Protein AF-A0A1W1YC83-F1 (afdb_monomer_lite)

Sequence (258 aa):
MNNTIEEIFKIDKIGKGIAVKILFAFLVMLRIAVNVFPIGSTDFDSLYSYANKLLEDPSIAQTMTLADIPISRGNLIYLASILLTEFICICGYYIYVGIMIRAMRAGDDKYKPISLSRLAGRIVILMAVTCVLFFPMSIILLYLFLFFIIIFPWLFMFPACYLSGDSGFFVSFAEVFRKNKGYYFVNVRNLAIIMMLSLFLQMISVIIGKVYEPVFVVLDSFIFVFTMFCIARYSCLIYRRMLLLPVRGKGPVEPLNR

pLDDT: mean 82.03, std 13.07, range [33.94, 97.06]

Structure (mmCIF, N/CA/C/O backbone):
data_AF-A0A1W1YC83-F1
#
_entry.id   AF-A0A1W1YC83-F1
#
loop_
_atom_site.group_PDB
_atom_site.id
_atom_site.type_symbol
_atom_site.label_atom_id
_atom_site.label_alt_id
_atom_site.label_comp_id
_atom_site.label_asym_id
_atom_site.label_entity_id
_atom_site.label_seq_id
_atom_site.pdbx_PDB_ins_code
_atom_site.Cartn_x
_atom_site.Cartn_y
_atom_site.Cartn_z
_atom_site.occupancy
_atom_site.B_iso_or_equiv
_atom_site.auth_seq_id
_atom_site.auth_comp_id
_atom_site.auth_asym_id
_atom_site.auth_atom_id
_atom_site.pdbx_PDB_model_num
ATOM 1 N N . MET A 1 1 ? -15.570 13.705 17.647 1.00 41.47 1 MET A N 1
ATOM 2 C CA . MET A 1 1 ? -14.273 13.486 16.967 1.00 41.47 1 MET A CA 1
ATOM 3 C C . MET A 1 1 ? -14.527 13.455 15.469 1.00 41.47 1 MET A C 1
ATOM 5 O O . MET A 1 1 ? -15.147 12.515 14.981 1.00 41.47 1 MET A O 1
ATOM 9 N N . ASN A 1 2 ? -14.142 14.513 14.762 1.00 39.09 2 ASN A N 1
ATOM 10 C CA . ASN A 1 2 ? -14.283 14.574 13.313 1.00 39.09 2 ASN A CA 1
ATOM 11 C C . ASN A 1 2 ? -13.153 13.737 12.707 1.00 39.09 2 ASN A C 1
ATOM 13 O O . ASN A 1 2 ? -11.989 14.058 12.916 1.00 39.09 2 ASN A O 1
ATOM 17 N N . ASN A 1 3 ? -13.477 12.670 11.972 1.00 55.38 3 ASN A N 1
ATOM 18 C CA . ASN A 1 3 ? -12.537 12.072 11.020 1.00 55.38 3 ASN A CA 1
ATOM 19 C C . ASN A 1 3 ? -12.346 13.092 9.886 1.00 55.38 3 ASN A C 1
ATOM 21 O O . ASN A 1 3 ? -12.943 12.954 8.816 1.00 55.38 3 ASN A O 1
ATOM 25 N N . THR A 1 4 ? -11.627 14.180 10.166 1.00 68.00 4 THR A N 1
ATOM 26 C CA . THR A 1 4 ? -11.280 15.178 9.162 1.00 68.00 4 THR A CA 1
ATOM 27 C C . THR A 1 4 ? -10.290 14.556 8.198 1.00 68.00 4 THR A C 1
ATOM 29 O O . THR A 1 4 ? -9.500 13.681 8.553 1.00 68.00 4 THR A O 1
ATOM 32 N N . ILE A 1 5 ? -10.352 14.995 6.949 1.00 78.31 5 ILE A N 1
ATOM 33 C CA . ILE A 1 5 ? -9.462 14.495 5.908 1.00 78.31 5 ILE A CA 1
ATOM 34 C C . ILE A 1 5 ? -7.985 14.743 6.250 1.00 78.31 5 ILE A C 1
ATOM 36 O O . ILE A 1 5 ? -7.131 13.918 5.960 1.00 78.31 5 ILE A O 1
ATOM 40 N N . GLU A 1 6 ? -7.703 15.817 6.986 1.00 85.50 6 GLU A N 1
ATOM 41 C CA . GLU A 1 6 ? -6.382 16.135 7.529 1.00 85.50 6 GLU A CA 1
ATOM 42 C C . GLU A 1 6 ? -5.822 15.041 8.436 1.00 85.50 6 GLU A C 1
ATOM 44 O O . GLU A 1 6 ? -4.619 14.783 8.427 1.00 85.50 6 GLU A O 1
ATOM 49 N N . GLU A 1 7 ? -6.676 14.382 9.227 1.00 87.31 7 GLU A N 1
ATOM 50 C CA . GLU A 1 7 ? -6.225 13.294 10.088 1.00 87.31 7 GLU A CA 1
ATOM 51 C C . GLU A 1 7 ? -5.716 12.111 9.281 1.00 87.31 7 GLU A C 1
ATOM 53 O O . GLU A 1 7 ? -4.898 11.371 9.802 1.00 87.31 7 GLU A O 1
ATOM 58 N N . ILE A 1 8 ? -6.124 11.940 8.023 1.00 88.94 8 ILE A N 1
ATOM 59 C CA . ILE A 1 8 ? -5.648 10.849 7.166 1.00 88.94 8 ILE A CA 1
ATOM 60 C C . ILE A 1 8 ? -4.183 11.059 6.761 1.00 88.94 8 ILE A C 1
ATOM 62 O O . ILE A 1 8 ? -3.417 10.100 6.733 1.00 88.94 8 ILE A O 1
ATOM 66 N N . PHE A 1 9 ? -3.775 12.305 6.511 1.00 89.31 9 PHE A N 1
ATOM 67 C CA . PHE A 1 9 ? -2.439 12.635 5.998 1.00 89.31 9 PHE A CA 1
ATOM 68 C C . PHE A 1 9 ? -1.356 12.724 7.080 1.00 89.31 9 PHE A C 1
ATOM 70 O O . PHE A 1 9 ? -0.167 12.766 6.773 1.00 89.31 9 PHE A O 1
ATOM 77 N N . LYS A 1 10 ? -1.739 12.714 8.361 1.00 89.25 10 LYS A N 1
ATOM 78 C CA . LYS A 1 10 ? -0.815 12.748 9.507 1.00 89.25 10 LYS A CA 1
ATOM 79 C C . LYS A 1 10 ? -0.181 11.373 9.757 1.00 89.25 10 LYS A C 1
ATOM 81 O O . LYS A 1 10 ? -0.335 10.801 10.838 1.00 89.25 10 LYS A O 1
ATOM 86 N N . ILE A 1 11 ? 0.500 10.817 8.752 1.00 88.50 11 ILE A N 1
ATOM 87 C CA . ILE A 1 11 ? 1.006 9.436 8.770 1.00 88.50 11 ILE A CA 1
ATOM 88 C C . ILE A 1 11 ? 1.996 9.164 9.911 1.00 88.50 11 ILE A C 1
ATOM 90 O O . ILE A 1 11 ? 2.071 8.032 10.382 1.00 88.50 11 ILE A O 1
ATOM 94 N N . ASP A 1 12 ? 2.699 10.186 10.397 1.00 83.56 12 ASP A N 1
ATOM 95 C CA . ASP A 1 12 ? 3.718 10.116 11.445 1.00 83.56 12 ASP A CA 1
ATOM 96 C C . ASP A 1 12 ? 3.168 10.361 12.864 1.00 83.56 12 ASP A C 1
ATOM 98 O O . ASP A 1 12 ? 3.802 9.974 13.851 1.00 83.56 12 ASP A O 1
ATOM 102 N N . LYS A 1 13 ? 1.968 10.946 12.991 1.00 81.50 13 LYS A N 1
ATOM 103 C CA . LYS A 1 13 ? 1.302 11.190 14.282 1.00 81.50 13 LYS A CA 1
ATOM 104 C C . LYS A 1 13 ? 0.592 9.935 14.782 1.00 81.50 13 LYS A C 1
ATOM 106 O O . LYS A 1 13 ? -0.640 9.852 14.819 1.00 81.50 13 LYS A O 1
ATOM 111 N N . ILE A 1 14 ? 1.386 8.937 15.149 1.00 77.75 14 ILE A N 1
ATOM 112 C CA . ILE A 1 14 ? 0.966 7.733 15.874 1.00 77.75 14 ILE A CA 1
ATOM 113 C C . ILE A 1 14 ? 1.773 7.685 17.175 1.00 77.75 14 ILE A C 1
ATOM 115 O O . ILE A 1 14 ? 2.918 8.127 17.196 1.00 77.75 14 ILE A O 1
ATOM 119 N N . GLY A 1 15 ? 1.224 7.116 18.256 1.00 66.56 15 GLY A N 1
ATOM 120 C CA . GLY A 1 15 ? 1.906 7.010 19.560 1.00 66.56 15 GLY A CA 1
ATOM 121 C C . GLY A 1 15 ? 3.308 6.366 19.534 1.00 66.56 15 GLY A C 1
ATOM 122 O O . GLY A 1 15 ? 4.040 6.468 20.509 1.00 66.56 15 GLY A O 1
ATOM 123 N N . LYS A 1 16 ? 3.714 5.742 18.415 1.00 71.81 16 LYS A N 1
ATOM 124 C CA . LYS A 1 16 ? 5.088 5.294 18.122 1.00 71.81 16 LYS A CA 1
ATOM 125 C C . LYS A 1 16 ? 5.656 5.953 16.856 1.00 71.81 16 LYS A C 1
ATOM 127 O O . LYS A 1 16 ? 6.051 5.260 15.918 1.00 71.81 16 LYS A O 1
ATOM 132 N N . GLY A 1 17 ? 5.697 7.284 16.823 1.00 77.19 17 GLY A N 1
ATOM 133 C CA . GLY A 1 17 ? 6.080 8.056 15.634 1.00 77.19 17 GLY A CA 1
ATOM 134 C C . GLY A 1 17 ? 7.454 7.698 15.051 1.00 77.19 17 GLY A C 1
ATOM 135 O O . GLY A 1 17 ? 7.601 7.653 13.836 1.00 77.19 17 GLY A O 1
ATOM 136 N N . ILE A 1 18 ? 8.447 7.359 15.883 1.00 86.25 18 ILE A N 1
ATOM 137 C CA . ILE A 1 18 ? 9.797 6.993 15.408 1.00 86.25 18 ILE A CA 1
ATOM 138 C C . ILE A 1 18 ? 9.782 5.679 14.615 1.00 86.25 18 ILE A C 1
ATOM 140 O O . ILE A 1 18 ? 10.334 5.624 13.523 1.00 86.25 18 ILE A O 1
ATOM 144 N N . ALA A 1 19 ? 9.113 4.637 15.120 1.00 87.19 19 ALA A N 1
ATOM 145 C CA . ALA A 1 19 ? 9.043 3.345 14.431 1.00 87.19 19 ALA A CA 1
ATOM 146 C C . ALA A 1 19 ? 8.376 3.474 13.053 1.00 87.19 19 ALA A C 1
ATOM 148 O O . ALA A 1 19 ? 8.815 2.863 12.084 1.00 87.19 19 ALA A O 1
ATOM 149 N N . VAL A 1 20 ? 7.345 4.317 12.961 1.00 90.50 20 VAL A N 1
ATOM 150 C CA . VAL A 1 20 ? 6.654 4.618 11.704 1.00 90.50 20 VAL A CA 1
ATOM 151 C C . VAL A 1 20 ? 7.554 5.385 10.734 1.00 90.50 20 VAL A C 1
ATOM 153 O O . VAL A 1 20 ? 7.561 5.067 9.549 1.00 90.50 20 VAL A O 1
ATOM 156 N N . LYS A 1 21 ? 8.342 6.351 11.221 1.00 91.81 21 LYS A N 1
ATOM 157 C CA . LYS A 1 21 ? 9.312 7.097 10.401 1.00 91.81 21 LYS A CA 1
ATOM 158 C C . LYS A 1 21 ? 10.416 6.193 9.853 1.00 91.81 21 LYS A C 1
ATOM 160 O O . LYS A 1 21 ? 10.733 6.289 8.674 1.00 91.81 21 LYS A O 1
ATOM 165 N N . ILE A 1 22 ? 10.953 5.292 10.681 1.00 94.25 22 ILE A N 1
ATOM 166 C CA . ILE A 1 22 ? 11.955 4.301 10.256 1.00 94.25 22 ILE A CA 1
ATOM 167 C C . ILE A 1 22 ? 11.364 3.385 9.183 1.00 94.25 22 ILE A C 1
ATOM 169 O O . ILE A 1 22 ? 11.982 3.191 8.142 1.00 94.25 22 ILE A O 1
ATOM 173 N N . LEU A 1 23 ? 10.151 2.867 9.407 1.00 95.19 23 LEU A N 1
ATOM 174 C CA . LEU A 1 23 ? 9.469 2.019 8.433 1.00 95.19 23 LEU A CA 1
ATOM 175 C C . LEU A 1 23 ? 9.222 2.764 7.114 1.00 95.19 23 LEU A C 1
ATOM 177 O O . LEU A 1 23 ? 9.488 2.218 6.051 1.00 95.19 23 LEU A O 1
ATOM 181 N N . PHE A 1 24 ? 8.756 4.012 7.177 1.00 95.31 24 PHE A N 1
ATOM 182 C CA . PHE A 1 24 ? 8.540 4.847 5.997 1.00 95.31 24 PHE A CA 1
ATOM 183 C C . PHE A 1 24 ? 9.834 5.041 5.198 1.00 95.31 24 PHE A C 1
ATOM 185 O O . PHE A 1 24 ? 9.869 4.746 4.007 1.00 95.31 24 PHE A O 1
ATOM 192 N N . ALA A 1 25 ? 10.908 5.478 5.864 1.00 96.25 25 ALA A N 1
ATOM 193 C CA . ALA A 1 25 ? 12.202 5.702 5.227 1.00 96.25 25 ALA A CA 1
ATOM 194 C C . ALA A 1 25 ? 12.766 4.414 4.614 1.00 96.25 25 ALA A C 1
ATOM 196 O O . ALA A 1 25 ? 13.227 4.432 3.477 1.00 96.25 25 ALA A O 1
ATOM 197 N N . PHE A 1 26 ? 12.668 3.288 5.328 1.00 97.06 26 PHE A N 1
ATOM 198 C CA . PHE A 1 26 ? 13.092 1.983 4.826 1.00 97.06 26 PHE A CA 1
ATOM 199 C C . PHE A 1 26 ? 12.369 1.603 3.528 1.00 97.06 26 PHE A C 1
ATOM 201 O O . PHE A 1 26 ? 13.021 1.231 2.557 1.00 97.06 26 PHE A O 1
ATOM 208 N N . LEU A 1 27 ? 11.040 1.737 3.480 1.00 97.00 27 LEU A N 1
ATOM 209 C CA . LEU A 1 27 ? 10.256 1.383 2.292 1.00 97.00 27 LEU A CA 1
ATOM 210 C C . LEU A 1 27 ? 10.540 2.312 1.107 1.00 97.00 27 LEU A C 1
ATOM 212 O O . LEU A 1 27 ? 10.623 1.840 -0.024 1.00 97.00 27 LEU A O 1
ATOM 216 N N . VAL A 1 28 ? 10.721 3.613 1.357 1.00 96.62 28 VAL A N 1
ATOM 217 C CA . VAL A 1 28 ? 11.110 4.569 0.309 1.00 96.62 28 VAL A CA 1
ATOM 218 C C . VAL A 1 28 ? 12.483 4.206 -0.253 1.00 96.62 28 VAL A C 1
ATOM 220 O O . VAL A 1 28 ? 12.629 4.081 -1.466 1.00 96.62 28 VAL A O 1
ATOM 223 N N . MET A 1 29 ? 13.470 3.965 0.613 1.00 96.44 29 MET A N 1
ATOM 224 C CA . MET A 1 29 ? 14.820 3.583 0.191 1.00 96.44 29 MET A CA 1
ATOM 225 C C . MET A 1 29 ? 14.842 2.249 -0.553 1.00 96.44 29 MET A C 1
ATOM 227 O O . MET A 1 29 ? 15.585 2.116 -1.519 1.00 96.44 29 MET A O 1
ATOM 231 N N . LEU A 1 30 ? 14.011 1.285 -0.152 1.00 95.25 30 LEU A N 1
ATOM 232 C CA . LEU A 1 30 ? 13.883 0.005 -0.844 1.00 95.25 30 LEU A CA 1
ATOM 233 C C . LEU A 1 30 ? 13.372 0.185 -2.283 1.00 95.25 30 LEU A C 1
ATOM 235 O O . LEU A 1 30 ? 13.959 -0.377 -3.206 1.00 95.25 30 LEU A O 1
ATOM 239 N N . ARG A 1 31 ? 12.327 1.004 -2.490 1.00 94.56 31 ARG A N 1
ATOM 240 C CA . ARG A 1 31 ? 11.812 1.312 -3.839 1.00 94.56 31 ARG A CA 1
ATOM 241 C C . ARG A 1 31 ? 12.840 2.061 -4.682 1.00 94.56 31 ARG A C 1
ATOM 243 O O . ARG A 1 31 ? 13.027 1.723 -5.848 1.00 94.56 31 ARG A O 1
ATOM 250 N N . ILE A 1 32 ? 13.546 3.026 -4.093 1.00 94.25 32 ILE A N 1
ATOM 251 C CA . ILE A 1 32 ? 14.626 3.740 -4.786 1.00 94.25 32 ILE A CA 1
ATOM 252 C C . ILE A 1 32 ? 15.725 2.756 -5.200 1.00 94.25 32 ILE A C 1
ATOM 254 O O . ILE A 1 32 ? 16.163 2.784 -6.345 1.00 94.25 32 ILE A O 1
ATOM 258 N N . ALA A 1 33 ? 16.141 1.860 -4.302 1.00 92.56 33 ALA A N 1
ATOM 259 C CA . ALA A 1 33 ? 17.242 0.935 -4.549 1.00 92.56 33 ALA A CA 1
ATOM 260 C C . ALA A 1 33 ? 16.995 0.034 -5.765 1.00 92.56 33 ALA A C 1
ATOM 262 O O . ALA A 1 33 ? 17.901 -0.124 -6.573 1.00 92.56 33 ALA A O 1
ATOM 263 N N . VAL A 1 34 ? 15.783 -0.501 -5.942 1.00 90.25 34 VAL A N 1
ATOM 264 C CA . VAL A 1 34 ? 15.468 -1.368 -7.095 1.00 90.25 34 VAL A CA 1
ATOM 265 C C . VAL A 1 34 ? 15.439 -0.611 -8.424 1.00 90.25 34 VAL A C 1
ATOM 267 O O . VAL A 1 34 ? 15.747 -1.192 -9.460 1.00 90.25 34 VAL A O 1
ATOM 270 N N . ASN A 1 35 ? 15.114 0.681 -8.406 1.00 86.06 35 ASN A N 1
ATOM 271 C CA . ASN A 1 35 ? 15.106 1.502 -9.616 1.00 86.06 35 ASN A CA 1
ATOM 272 C C . ASN A 1 35 ? 16.498 2.047 -9.969 1.00 86.06 35 ASN A C 1
ATOM 274 O O . ASN A 1 35 ? 16.844 2.116 -11.142 1.00 86.06 35 ASN A O 1
ATOM 278 N N . VAL A 1 36 ? 17.304 2.417 -8.969 1.00 87.88 36 VAL A N 1
ATOM 279 C CA . VAL A 1 36 ? 18.653 2.979 -9.180 1.00 87.88 36 VAL A CA 1
ATOM 280 C C . VAL A 1 36 ? 19.703 1.882 -9.373 1.00 87.88 36 VAL A C 1
ATOM 282 O O . VAL A 1 36 ? 20.650 2.057 -10.134 1.00 87.88 36 VAL A O 1
ATOM 285 N N . PHE A 1 37 ? 19.536 0.743 -8.701 1.00 89.38 37 PHE A N 1
ATOM 286 C CA . PHE A 1 37 ? 20.443 -0.403 -8.755 1.00 89.38 37 PHE A CA 1
ATOM 287 C C . PHE A 1 37 ? 19.662 -1.670 -9.138 1.00 89.38 37 PHE A C 1
ATOM 289 O O . PHE A 1 37 ? 19.497 -2.573 -8.310 1.00 89.38 37 PHE A O 1
ATOM 296 N N . PRO A 1 38 ? 19.133 -1.739 -10.374 1.00 87.25 38 PRO A N 1
ATOM 297 C CA . PRO A 1 38 ? 18.306 -2.856 -10.800 1.00 87.25 38 PRO A CA 1
ATOM 298 C C . PRO A 1 38 ? 19.098 -4.164 -10.783 1.00 87.25 38 PRO A C 1
ATOM 300 O O . PRO A 1 38 ? 20.234 -4.246 -11.253 1.00 87.25 38 PRO A O 1
ATOM 303 N N . ILE A 1 39 ? 18.471 -5.214 -10.257 1.00 87.38 39 ILE A N 1
ATOM 304 C CA . ILE A 1 39 ? 18.998 -6.576 -10.334 1.00 87.38 39 ILE A CA 1
ATOM 305 C C . ILE A 1 39 ? 18.373 -7.228 -11.567 1.00 87.38 39 ILE A C 1
ATOM 307 O O . ILE A 1 39 ? 17.166 -7.451 -11.597 1.00 87.38 39 ILE A O 1
ATOM 311 N N . GLY A 1 40 ? 19.183 -7.548 -12.576 1.00 88.44 40 GLY A N 1
ATOM 312 C CA . GLY A 1 40 ? 18.715 -8.115 -13.845 1.00 88.44 40 GLY A CA 1
ATOM 313 C C . GLY A 1 40 ? 18.764 -7.113 -15.001 1.00 88.44 40 GLY A C 1
ATOM 314 O O . GLY A 1 40 ? 19.451 -6.101 -14.921 1.00 88.44 40 GLY A O 1
ATOM 315 N N . SER A 1 41 ? 18.067 -7.427 -16.095 1.00 87.25 41 SER A N 1
ATOM 316 C CA . SER A 1 41 ? 18.006 -6.572 -17.288 1.00 87.25 41 SER A CA 1
ATOM 317 C C . SER A 1 41 ? 16.736 -5.728 -17.269 1.00 87.25 41 SER A C 1
ATOM 319 O O . SER A 1 41 ? 15.633 -6.271 -17.160 1.00 87.25 41 SER A O 1
ATOM 321 N N . THR A 1 42 ? 16.893 -4.415 -17.411 1.00 87.31 42 THR A N 1
ATOM 322 C CA . THR A 1 42 ? 15.792 -3.451 -17.553 1.00 87.31 42 THR A CA 1
ATOM 323 C C . THR A 1 42 ? 15.416 -3.190 -19.011 1.00 87.31 42 THR A C 1
ATOM 325 O O . THR A 1 42 ? 14.462 -2.463 -19.261 1.00 87.31 42 THR A O 1
ATOM 328 N N . ASP A 1 43 ? 16.142 -3.772 -19.968 1.00 88.94 43 ASP A N 1
ATOM 329 C CA . ASP A 1 43 ? 15.873 -3.625 -21.398 1.00 88.94 43 ASP A CA 1
ATOM 330 C C . ASP A 1 43 ? 14.737 -4.564 -21.832 1.00 88.94 43 ASP A C 1
ATOM 332 O O . ASP A 1 43 ? 14.894 -5.789 -21.826 1.00 88.94 43 ASP A O 1
ATOM 336 N N . PHE A 1 44 ? 13.593 -3.984 -22.197 1.00 89.94 44 PHE A N 1
ATOM 337 C CA . PHE A 1 44 ? 12.412 -4.689 -22.700 1.00 89.94 44 PHE A CA 1
ATOM 338 C C . PHE A 1 44 ? 12.129 -4.389 -24.183 1.00 89.94 44 PHE A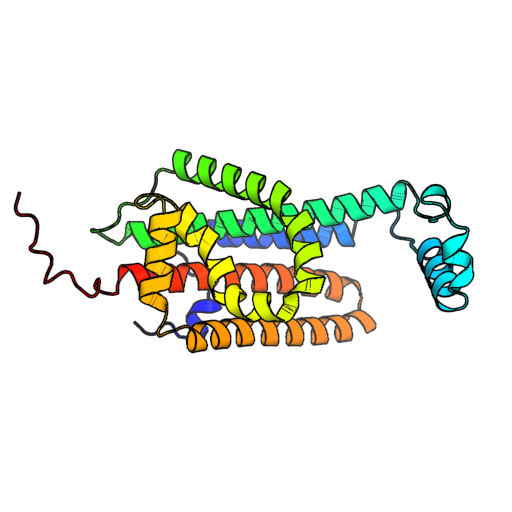 C 1
ATOM 340 O O . PHE A 1 44 ? 11.040 -4.713 -24.662 1.00 89.94 44 PHE A O 1
ATOM 347 N N . ASP A 1 45 ? 13.075 -3.823 -24.939 1.00 90.00 45 ASP A N 1
ATOM 348 C CA . ASP A 1 45 ? 12.843 -3.370 -26.322 1.00 90.00 45 ASP A CA 1
ATOM 349 C C . ASP A 1 45 ? 12.438 -4.514 -27.258 1.00 90.00 45 ASP A C 1
ATOM 351 O O . ASP A 1 45 ? 11.574 -4.362 -28.130 1.00 90.00 45 ASP A O 1
ATOM 355 N N . SER A 1 46 ? 13.013 -5.699 -27.038 1.00 86.81 46 SER A N 1
ATOM 356 C CA . SER A 1 46 ? 12.653 -6.912 -27.779 1.00 86.81 46 SER A CA 1
ATOM 357 C C . SER A 1 46 ? 11.207 -7.338 -27.508 1.00 86.81 46 SER A C 1
ATOM 359 O O . SER A 1 46 ? 10.485 -7.702 -28.438 1.00 86.81 46 SER A O 1
ATOM 361 N N . LEU A 1 47 ? 10.756 -7.240 -26.252 1.00 87.88 47 LEU A N 1
ATOM 362 C CA . LEU A 1 47 ? 9.378 -7.539 -25.857 1.00 87.88 47 LEU A CA 1
ATOM 363 C C . LEU A 1 47 ? 8.401 -6.491 -26.400 1.00 87.88 47 LEU A C 1
ATOM 365 O O . LEU A 1 47 ? 7.334 -6.854 -26.891 1.00 87.88 47 LEU A O 1
ATOM 369 N N . TYR A 1 48 ? 8.775 -5.211 -26.366 1.00 86.75 48 TYR A N 1
ATOM 370 C CA . TYR A 1 48 ? 7.980 -4.119 -26.927 1.00 86.75 48 TYR A CA 1
ATOM 371 C C . TYR A 1 48 ? 7.801 -4.267 -28.444 1.00 86.75 48 TYR A C 1
ATOM 373 O O . TYR A 1 48 ? 6.684 -4.208 -28.956 1.00 86.75 48 TYR A O 1
ATOM 381 N N . SER A 1 49 ? 8.888 -4.549 -29.164 1.00 87.38 49 SER A N 1
ATOM 382 C CA . SER A 1 49 ? 8.859 -4.777 -30.613 1.00 87.38 49 SER A CA 1
ATOM 383 C C . SER A 1 49 ? 8.018 -6.000 -30.985 1.00 87.38 49 SER A C 1
ATOM 385 O O . SER A 1 49 ? 7.280 -5.975 -31.968 1.00 87.38 49 SER A O 1
ATOM 387 N N . TYR A 1 50 ? 8.102 -7.067 -30.191 1.00 86.12 50 TYR A N 1
ATOM 388 C CA . TYR A 1 50 ? 7.258 -8.251 -30.336 1.00 86.12 50 TYR A CA 1
ATOM 389 C C . TYR A 1 50 ? 5.772 -7.941 -30.101 1.00 86.12 50 TYR A C 1
ATOM 391 O O . TYR A 1 50 ? 4.932 -8.346 -30.903 1.00 86.12 50 TYR A O 1
ATOM 399 N N . ALA A 1 51 ? 5.446 -7.171 -29.059 1.00 86.00 51 ALA A N 1
ATOM 400 C CA . ALA A 1 51 ? 4.074 -6.761 -28.769 1.00 86.00 51 ALA A CA 1
ATOM 401 C C . ALA A 1 51 ? 3.478 -5.885 -29.885 1.00 86.00 51 ALA A C 1
ATOM 403 O O . ALA A 1 51 ? 2.331 -6.095 -30.272 1.00 86.00 51 ALA A O 1
ATOM 404 N N . ASN A 1 52 ? 4.252 -4.956 -30.455 1.00 87.38 52 ASN A N 1
ATOM 405 C CA . ASN A 1 52 ? 3.785 -4.130 -31.573 1.00 87.38 52 ASN A CA 1
ATOM 406 C C . ASN A 1 52 ? 3.491 -4.965 -32.823 1.00 87.38 52 ASN A C 1
ATOM 408 O O . ASN A 1 52 ? 2.446 -4.783 -33.437 1.00 87.38 52 ASN A O 1
ATOM 412 N N . LYS A 1 53 ? 4.345 -5.944 -33.146 1.00 84.38 53 LYS A N 1
ATOM 413 C CA . LYS A 1 53 ? 4.096 -6.869 -34.265 1.00 84.38 53 LYS A CA 1
ATOM 414 C C . LYS A 1 53 ? 2.799 -7.663 -34.091 1.00 84.38 53 LYS A C 1
ATOM 416 O O . LYS A 1 53 ? 2.075 -7.857 -35.059 1.00 84.38 53 LYS A O 1
ATOM 421 N N . LEU A 1 54 ? 2.489 -8.091 -32.865 1.00 84.50 54 LEU A N 1
ATOM 422 C CA . LEU A 1 54 ? 1.227 -8.771 -32.547 1.00 84.50 54 LEU A CA 1
ATOM 423 C C . LEU A 1 54 ? -0.001 -7.865 -32.698 1.00 84.50 54 LEU A C 1
ATOM 425 O O . LEU A 1 54 ? -1.073 -8.344 -33.061 1.00 84.50 54 LEU A O 1
ATOM 429 N N . LEU A 1 55 ? 0.136 -6.576 -32.383 1.00 85.31 55 LEU A N 1
ATOM 430 C CA . LEU A 1 55 ? -0.944 -5.602 -32.544 1.00 85.31 55 LEU A CA 1
ATOM 431 C C . LEU A 1 55 ? -1.181 -5.248 -34.017 1.00 85.31 55 LEU A C 1
ATOM 433 O O . LEU A 1 55 ? -2.326 -5.033 -34.409 1.00 85.31 55 LEU A O 1
ATOM 437 N N . GLU A 1 56 ? -0.115 -5.190 -34.814 1.00 86.69 56 GLU A N 1
ATOM 438 C CA . GLU A 1 56 ? -0.171 -4.900 -36.250 1.00 86.69 56 GLU A CA 1
ATOM 439 C C . GLU A 1 56 ? -0.726 -6.074 -37.065 1.00 86.69 56 GLU A C 1
ATOM 441 O O . GLU A 1 56 ? -1.530 -5.859 -37.972 1.00 86.69 56 GLU A O 1
ATOM 446 N N . ASP A 1 57 ? -0.350 -7.308 -36.722 1.00 86.38 57 ASP A N 1
ATOM 447 C CA . ASP A 1 57 ? -0.887 -8.519 -37.343 1.00 86.38 57 ASP A CA 1
ATOM 448 C C . ASP A 1 57 ? -1.294 -9.559 -36.281 1.00 86.38 57 ASP A C 1
ATOM 450 O O . ASP A 1 57 ? -0.493 -10.403 -35.858 1.00 86.38 57 ASP A O 1
ATOM 454 N N . PRO A 1 58 ? -2.576 -9.554 -35.870 1.00 80.94 58 PRO A N 1
ATOM 455 C CA . PRO A 1 58 ? -3.096 -10.490 -34.879 1.00 80.94 58 PRO A CA 1
ATOM 456 C C . PRO A 1 58 ? -3.057 -11.958 -35.323 1.00 80.94 58 PRO A C 1
ATOM 458 O O . PRO A 1 58 ? -3.183 -12.848 -34.479 1.00 80.94 58 PRO A O 1
ATOM 461 N N . SER A 1 59 ? -2.904 -12.245 -36.623 1.00 83.25 59 SER A N 1
ATOM 462 C CA . SER A 1 59 ? -2.842 -13.626 -37.123 1.00 83.25 59 SER A CA 1
ATOM 463 C C . SER A 1 59 ? -1.559 -14.336 -36.683 1.00 83.25 59 SER A C 1
ATOM 465 O O . SER A 1 59 ? -1.569 -15.543 -36.429 1.00 83.25 59 SER A O 1
ATOM 467 N N . ILE A 1 60 ? -0.489 -13.567 -36.454 1.00 78.12 60 ILE A N 1
ATOM 468 C CA . ILE A 1 60 ? 0.783 -14.050 -35.917 1.00 78.12 60 ILE A CA 1
ATOM 469 C C . ILE A 1 60 ? 0.576 -14.698 -34.536 1.00 78.12 60 ILE A C 1
ATOM 471 O O . ILE A 1 60 ? 1.161 -15.748 -34.253 1.00 78.12 60 ILE A O 1
ATOM 475 N N . ALA A 1 61 ? -0.333 -14.154 -33.716 1.00 72.25 61 ALA A N 1
ATOM 476 C CA . ALA A 1 61 ? -0.648 -14.669 -32.382 1.00 72.25 61 ALA A CA 1
ATOM 477 C C . ALA A 1 61 ? -1.139 -16.127 -32.392 1.00 72.25 61 ALA A C 1
ATOM 479 O O . ALA A 1 61 ? -0.928 -16.851 -31.422 1.00 72.25 61 ALA A O 1
ATOM 480 N N . GLN A 1 62 ? -1.776 -16.572 -33.482 1.00 76.00 62 GLN A N 1
ATOM 481 C CA . GLN A 1 62 ? -2.319 -17.931 -33.608 1.00 76.00 62 GLN A CA 1
ATOM 482 C C . GLN A 1 62 ? -1.237 -18.985 -33.871 1.00 76.00 62 GLN A C 1
ATOM 484 O O . GLN A 1 62 ? -1.470 -20.173 -33.656 1.00 76.00 62 GLN A O 1
ATOM 489 N N . THR A 1 63 ? -0.061 -18.557 -34.333 1.00 79.19 63 THR A N 1
ATOM 490 C CA . THR A 1 63 ? 1.076 -19.439 -34.647 1.00 79.19 63 THR A CA 1
ATOM 491 C C . THR A 1 63 ? 2.155 -19.446 -33.569 1.00 79.19 63 THR A C 1
ATOM 493 O O . THR A 1 63 ? 3.072 -20.260 -33.627 1.00 79.19 63 THR A O 1
ATOM 496 N N . MET A 1 64 ? 2.047 -18.558 -32.580 1.00 76.19 64 MET A N 1
ATOM 497 C CA . MET A 1 64 ? 3.056 -18.376 -31.544 1.00 76.19 64 MET A CA 1
ATOM 498 C C . MET A 1 64 ? 2.828 -19.278 -30.334 1.00 76.19 64 MET A C 1
ATOM 500 O O . MET A 1 64 ? 1.705 -19.533 -29.896 1.00 76.19 64 MET A O 1
ATOM 504 N N . THR A 1 65 ? 3.936 -19.712 -29.749 1.00 78.38 65 THR A N 1
ATOM 505 C CA . THR A 1 65 ? 3.998 -20.436 -28.484 1.00 78.38 65 THR A CA 1
ATOM 506 C C . THR A 1 65 ? 4.574 -19.544 -27.384 1.00 78.38 65 THR A C 1
ATOM 508 O O . THR A 1 65 ? 5.199 -18.517 -27.639 1.00 78.38 65 THR A O 1
ATOM 511 N N . LEU A 1 66 ? 4.414 -19.955 -26.121 1.00 72.19 66 LEU A N 1
ATOM 512 C CA . LEU A 1 66 ? 5.009 -19.262 -24.967 1.00 72.19 66 LEU A CA 1
ATOM 513 C C . LEU A 1 66 ? 6.540 -19.112 -25.063 1.00 72.19 66 LEU A C 1
ATOM 515 O O . LEU A 1 66 ? 7.098 -18.222 -24.427 1.00 72.19 66 LEU A O 1
ATOM 519 N N . ALA A 1 67 ? 7.211 -19.968 -25.839 1.00 78.31 67 ALA A N 1
ATOM 520 C CA . ALA A 1 67 ? 8.655 -19.916 -26.049 1.00 78.31 67 ALA A CA 1
ATOM 521 C C . ALA A 1 67 ? 9.089 -18.785 -26.999 1.00 78.31 67 ALA A C 1
ATOM 523 O O . ALA A 1 67 ? 10.252 -18.390 -26.968 1.00 78.31 67 ALA A O 1
ATOM 524 N N . ASP A 1 68 ? 8.165 -18.245 -27.800 1.00 80.94 68 ASP A N 1
ATOM 525 C CA . ASP A 1 68 ? 8.444 -17.189 -28.779 1.00 80.94 68 ASP A CA 1
ATOM 526 C C . ASP A 1 68 ? 8.410 -15.781 -28.162 1.00 80.94 68 ASP A C 1
ATOM 528 O O . ASP A 1 68 ? 8.763 -14.806 -28.823 1.00 80.94 68 ASP A O 1
ATOM 532 N N . ILE A 1 69 ? 8.001 -15.661 -26.892 1.00 85.12 69 ILE A N 1
ATOM 533 C CA . ILE A 1 69 ? 7.982 -14.392 -26.158 1.00 85.12 69 ILE A CA 1
ATOM 534 C C . ILE A 1 69 ? 9.432 -14.008 -25.816 1.00 85.12 69 ILE A C 1
ATOM 536 O O . ILE A 1 69 ? 10.070 -14.705 -25.019 1.00 85.12 69 ILE A O 1
ATOM 540 N N . PRO A 1 70 ? 9.971 -12.892 -26.346 1.00 87.44 70 PRO A N 1
ATOM 541 C CA . PRO A 1 70 ? 11.378 -12.539 -26.187 1.00 87.44 70 PRO A CA 1
ATOM 542 C C . PRO A 1 70 ? 11.621 -11.849 -24.839 1.00 87.44 70 PRO A C 1
ATOM 544 O O . PRO A 1 70 ? 11.936 -10.661 -24.764 1.00 87.44 70 PRO A O 1
ATOM 547 N N . ILE A 1 71 ? 11.457 -12.608 -23.755 1.00 89.12 71 ILE A N 1
ATOM 548 C CA . ILE A 1 71 ? 11.756 -12.181 -22.389 1.00 89.12 71 ILE A CA 1
ATOM 549 C C . ILE A 1 71 ? 13.009 -12.901 -21.888 1.00 89.12 71 ILE A C 1
ATOM 551 O O . ILE A 1 71 ? 13.066 -14.130 -21.799 1.00 89.12 71 ILE A O 1
ATOM 555 N N . SER A 1 72 ? 14.055 -12.141 -21.565 1.00 89.50 72 SER A N 1
ATOM 556 C CA . SER A 1 72 ? 15.294 -12.736 -21.063 1.00 89.50 72 SER A CA 1
ATOM 557 C C . SER A 1 72 ? 15.151 -13.170 -19.600 1.00 89.50 72 SER A C 1
ATOM 559 O O . SER A 1 72 ? 14.338 -12.642 -18.837 1.00 89.50 72 SER A O 1
ATOM 561 N N . ARG A 1 73 ? 16.024 -14.081 -19.150 1.00 89.50 73 ARG A N 1
ATOM 562 C CA . ARG A 1 73 ? 16.151 -14.398 -17.714 1.00 89.50 73 ARG A CA 1
ATOM 563 C C . ARG A 1 73 ? 16.462 -13.151 -16.880 1.00 89.50 73 ARG A C 1
ATOM 565 O O . ARG A 1 73 ? 15.965 -13.033 -15.766 1.00 89.50 73 ARG A O 1
ATOM 572 N N . GLY A 1 74 ? 17.243 -12.216 -17.428 1.00 90.19 74 GLY A N 1
ATOM 573 C CA . GLY A 1 74 ? 17.539 -10.939 -16.781 1.00 90.19 74 GLY A CA 1
ATOM 574 C C . GLY A 1 74 ? 16.284 -10.095 -16.565 1.00 90.19 74 GLY A C 1
ATOM 575 O O . GLY A 1 74 ? 16.114 -9.547 -15.479 1.00 90.19 74 GLY A O 1
ATOM 576 N N . ASN A 1 75 ? 15.385 -10.039 -17.549 1.00 91.56 75 ASN A N 1
ATOM 577 C CA . ASN A 1 75 ? 14.108 -9.334 -17.418 1.00 91.56 75 ASN A CA 1
ATOM 578 C C . ASN A 1 75 ? 13.210 -9.970 -16.358 1.00 91.56 75 ASN A C 1
ATOM 580 O O . ASN A 1 75 ? 12.600 -9.263 -15.561 1.00 91.56 75 ASN A O 1
ATOM 584 N N . LEU A 1 76 ? 13.162 -11.305 -16.310 1.00 89.56 76 LEU A N 1
ATOM 585 C CA . LEU A 1 76 ? 12.408 -12.029 -15.285 1.00 89.56 76 LEU A CA 1
ATOM 586 C C . LEU A 1 76 ? 12.941 -11.747 -13.875 1.00 89.56 76 LEU A C 1
ATOM 588 O O . LEU A 1 76 ? 12.145 -11.541 -12.962 1.00 89.56 76 LEU A O 1
ATOM 592 N N . ILE A 1 77 ? 14.266 -11.697 -13.696 1.00 91.62 77 ILE A N 1
ATOM 593 C CA . ILE A 1 77 ? 14.883 -11.335 -12.410 1.00 91.62 77 ILE A CA 1
ATOM 594 C C . ILE A 1 77 ? 14.510 -9.899 -12.022 1.00 91.62 77 ILE A C 1
ATOM 596 O O . ILE A 1 77 ? 14.116 -9.663 -10.878 1.00 91.62 77 ILE A O 1
ATOM 600 N N . TYR A 1 78 ? 14.557 -8.962 -12.971 1.00 90.75 78 TYR A N 1
ATOM 601 C CA . TYR A 1 78 ? 14.182 -7.574 -12.715 1.00 90.75 78 TYR A CA 1
ATOM 602 C C . TYR A 1 78 ? 12.704 -7.442 -12.322 1.00 90.75 78 TYR A C 1
ATOM 604 O O . TYR A 1 78 ? 12.400 -6.861 -11.278 1.00 90.75 78 TYR A O 1
ATOM 612 N N . LEU A 1 79 ? 11.787 -8.076 -13.061 1.00 88.75 79 LEU A N 1
ATOM 613 C CA . LEU A 1 79 ? 10.362 -8.112 -12.708 1.00 88.75 79 LEU A CA 1
ATOM 614 C C . LEU A 1 79 ? 10.125 -8.748 -11.334 1.00 88.75 79 LEU A C 1
ATOM 616 O O . LEU A 1 79 ? 9.359 -8.214 -10.534 1.00 88.75 79 LEU A O 1
ATOM 620 N N . ALA A 1 80 ? 10.805 -9.855 -11.026 1.00 88.94 80 ALA A N 1
ATOM 621 C CA . ALA A 1 80 ? 10.717 -10.492 -9.716 1.00 88.94 80 ALA A CA 1
ATOM 622 C C . ALA A 1 80 ? 11.207 -9.563 -8.592 1.00 88.94 80 ALA A C 1
ATOM 624 O O . ALA A 1 80 ? 10.608 -9.544 -7.517 1.00 88.94 80 ALA A O 1
ATOM 625 N N . SER A 1 81 ? 12.247 -8.758 -8.836 1.00 90.88 81 SER A N 1
ATOM 626 C CA . SER A 1 81 ? 12.764 -7.788 -7.862 1.00 90.88 81 SER A CA 1
ATOM 627 C C . SER A 1 81 ? 11.779 -6.642 -7.584 1.00 90.88 81 SER A C 1
ATOM 629 O O . SER A 1 81 ? 11.577 -6.270 -6.422 1.00 90.88 81 SER A O 1
ATOM 631 N N . ILE A 1 82 ? 11.087 -6.148 -8.620 1.00 89.94 82 ILE A N 1
ATOM 632 C CA . ILE A 1 82 ? 9.990 -5.180 -8.482 1.00 89.94 82 ILE A CA 1
ATOM 633 C C . ILE A 1 82 ? 8.843 -5.803 -7.682 1.00 89.94 82 ILE A C 1
ATOM 635 O O . ILE A 1 82 ? 8.415 -5.232 -6.681 1.00 89.94 82 ILE A O 1
ATOM 639 N N . LEU A 1 83 ? 8.377 -6.995 -8.069 1.00 87.50 83 LEU A N 1
ATOM 640 C CA . LEU A 1 83 ? 7.269 -7.675 -7.389 1.00 87.50 83 LEU A CA 1
ATOM 641 C C . LEU A 1 83 ? 7.580 -7.959 -5.915 1.00 87.50 83 LEU A C 1
ATOM 643 O O . LEU A 1 83 ? 6.716 -7.778 -5.056 1.00 87.50 83 LEU A O 1
ATOM 647 N N . LEU A 1 84 ? 8.814 -8.360 -5.603 1.00 89.75 84 LEU A N 1
ATOM 648 C CA . LEU A 1 84 ? 9.263 -8.557 -4.227 1.00 89.75 84 LEU A CA 1
ATOM 649 C C . LEU A 1 84 ? 9.255 -7.241 -3.441 1.00 89.75 84 LEU A C 1
ATOM 651 O O . LEU A 1 84 ? 8.836 -7.218 -2.285 1.00 89.75 84 LEU A O 1
ATOM 655 N N . THR A 1 85 ? 9.683 -6.144 -4.062 1.00 92.06 85 THR A N 1
ATOM 656 C CA . THR A 1 85 ? 9.676 -4.817 -3.435 1.00 92.06 85 THR A CA 1
ATOM 657 C C . THR A 1 85 ? 8.259 -4.359 -3.124 1.00 92.06 85 THR A C 1
ATOM 659 O O . THR A 1 85 ? 7.978 -3.961 -1.993 1.00 92.06 85 THR A O 1
ATOM 662 N N . GLU A 1 86 ? 7.343 -4.502 -4.079 1.00 88.88 86 GLU A N 1
ATOM 663 C CA . GLU A 1 86 ? 5.922 -4.202 -3.892 1.00 88.88 86 GLU A CA 1
ATOM 664 C C . GLU A 1 86 ? 5.306 -5.076 -2.788 1.00 88.88 86 GLU A C 1
ATOM 666 O O . GLU A 1 86 ? 4.580 -4.589 -1.915 1.00 88.88 86 GLU A O 1
ATOM 671 N N . PHE A 1 87 ? 5.680 -6.357 -2.732 1.00 88.12 87 PHE A N 1
ATOM 672 C CA . PHE A 1 87 ? 5.275 -7.246 -1.648 1.00 88.12 87 PHE A CA 1
ATOM 673 C C . PHE A 1 87 ? 5.799 -6.787 -0.276 1.00 88.12 87 PHE A C 1
ATOM 675 O O . PHE A 1 87 ? 5.047 -6.789 0.705 1.00 88.12 87 PHE A O 1
ATOM 682 N N . ILE A 1 88 ? 7.052 -6.332 -0.182 1.00 92.19 88 ILE A N 1
ATOM 683 C CA . ILE A 1 88 ? 7.614 -5.773 1.058 1.00 92.19 88 ILE A CA 1
ATOM 684 C C . ILE A 1 88 ? 6.914 -4.455 1.436 1.00 92.19 88 ILE A C 1
ATOM 686 O O . ILE A 1 88 ? 6.676 -4.201 2.621 1.00 92.19 88 ILE A O 1
ATOM 690 N N . CYS A 1 89 ? 6.502 -3.635 0.469 1.00 92.56 89 CYS A N 1
ATOM 691 C CA . CYS A 1 89 ? 5.672 -2.460 0.738 1.00 92.56 89 CYS A CA 1
ATOM 692 C C . CYS A 1 89 ? 4.315 -2.856 1.339 1.00 92.56 89 CYS A C 1
ATOM 694 O O . CYS A 1 89 ? 3.941 -2.331 2.392 1.00 92.56 89 CYS A O 1
ATOM 696 N N . ILE A 1 90 ? 3.623 -3.845 0.768 1.00 89.88 90 ILE A N 1
ATOM 697 C CA . ILE A 1 90 ? 2.372 -4.388 1.329 1.00 89.88 90 ILE A CA 1
ATOM 698 C C . ILE A 1 90 ? 2.591 -4.930 2.754 1.00 89.88 90 ILE A C 1
ATOM 700 O O . ILE A 1 90 ? 1.792 -4.680 3.662 1.00 89.88 90 ILE A O 1
ATOM 704 N N . CYS A 1 91 ? 3.710 -5.613 2.996 1.00 90.56 91 CYS A N 1
ATOM 705 C CA . CYS A 1 91 ? 4.119 -6.025 4.339 1.00 90.56 91 CYS A CA 1
ATOM 706 C C . CYS A 1 91 ? 4.236 -4.825 5.294 1.00 90.56 91 CYS A C 1
ATOM 708 O O . CYS A 1 91 ? 3.706 -4.847 6.410 1.00 90.56 91 CYS A O 1
ATOM 710 N N . GLY A 1 92 ? 4.887 -3.753 4.840 1.00 93.69 92 GLY A N 1
ATOM 711 C CA . GLY A 1 92 ? 5.004 -2.488 5.557 1.00 93.69 92 GLY A CA 1
ATOM 712 C C . GLY A 1 92 ? 3.654 -1.840 5.872 1.00 93.69 92 GLY A C 1
ATOM 713 O O . GLY A 1 92 ? 3.453 -1.363 6.991 1.00 93.69 92 GLY A O 1
ATOM 714 N N . TYR A 1 93 ? 2.694 -1.898 4.946 1.00 93.50 93 TYR A N 1
ATOM 715 C CA . TYR A 1 93 ? 1.309 -1.477 5.184 1.00 93.50 93 TYR A CA 1
ATOM 716 C C . TYR A 1 93 ? 0.688 -2.242 6.366 1.00 93.50 93 TYR A C 1
ATOM 718 O O . TYR A 1 93 ? 0.129 -1.624 7.276 1.00 93.50 93 TYR A O 1
ATOM 726 N N . TYR A 1 94 ? 0.823 -3.573 6.420 1.00 93.44 94 TYR A N 1
ATOM 727 C CA . TYR A 1 94 ? 0.279 -4.367 7.532 1.00 93.44 94 TYR A CA 1
ATOM 728 C C . TYR A 1 94 ? 0.965 -4.061 8.864 1.00 93.44 94 TYR A C 1
ATOM 730 O O . TYR A 1 94 ? 0.290 -3.955 9.893 1.00 93.44 94 TYR A O 1
ATOM 738 N N . ILE A 1 95 ? 2.286 -3.869 8.854 1.00 93.25 95 ILE A N 1
ATOM 739 C CA . ILE A 1 95 ? 3.042 -3.462 10.045 1.00 93.25 95 ILE A CA 1
ATOM 740 C C . ILE A 1 95 ? 2.538 -2.105 10.548 1.00 93.25 95 ILE A C 1
ATOM 742 O O . ILE A 1 95 ? 2.261 -1.962 11.741 1.00 93.25 95 ILE A O 1
ATOM 746 N N . TYR A 1 96 ? 2.350 -1.133 9.652 1.00 94.12 96 TYR A N 1
ATOM 747 C CA . TYR A 1 96 ? 1.808 0.182 9.992 1.00 94.12 96 TYR A CA 1
ATOM 748 C C . TYR A 1 96 ? 0.422 0.074 10.643 1.00 94.12 96 TYR A C 1
ATOM 750 O O . TYR A 1 96 ? 0.207 0.616 11.732 1.00 94.12 96 TYR A O 1
ATOM 758 N N . VAL A 1 97 ? -0.502 -0.673 10.022 1.00 93.25 97 VAL A N 1
ATOM 759 C CA . VAL A 1 97 ? -1.849 -0.919 10.567 1.00 93.25 97 VAL A CA 1
ATOM 760 C C . VAL A 1 97 ? -1.764 -1.544 11.961 1.00 93.25 97 VAL A C 1
ATOM 762 O O . VAL A 1 97 ? -2.418 -1.075 12.894 1.00 93.25 97 VAL A O 1
ATOM 765 N N . GLY A 1 98 ? -0.914 -2.558 12.140 1.00 91.31 98 GLY A N 1
ATOM 766 C CA . GLY A 1 98 ? -0.714 -3.225 13.426 1.00 91.31 98 GLY A CA 1
ATOM 767 C C . GLY A 1 98 ? -0.184 -2.291 14.519 1.00 91.31 98 GLY A C 1
ATOM 768 O O . GLY A 1 98 ? -0.698 -2.299 15.643 1.00 91.31 98 GLY A O 1
ATOM 769 N N . ILE A 1 99 ? 0.805 -1.447 14.197 1.00 91.12 99 ILE A N 1
ATOM 770 C CA . ILE A 1 99 ? 1.342 -0.430 15.117 1.00 91.12 99 ILE A CA 1
ATOM 771 C C . ILE A 1 99 ? 0.236 0.547 15.525 1.00 91.12 99 ILE A C 1
ATOM 773 O O . ILE A 1 99 ? 0.076 0.828 16.717 1.00 91.12 99 ILE A O 1
ATOM 777 N N . MET A 1 100 ? -0.535 1.046 14.557 1.00 90.31 100 MET A N 1
ATOM 778 C CA . MET A 1 100 ? -1.572 2.041 14.808 1.00 90.31 100 MET A CA 1
ATOM 779 C C . MET A 1 100 ? -2.728 1.467 15.630 1.00 90.31 100 MET A C 1
ATOM 781 O O . MET A 1 100 ? -3.133 2.091 16.608 1.00 90.31 100 MET A O 1
ATOM 785 N N . ILE A 1 101 ? -3.220 0.268 15.311 1.00 88.94 101 ILE A N 1
ATOM 786 C CA . ILE A 1 101 ? -4.275 -0.401 16.091 1.00 88.94 101 ILE A CA 1
ATOM 787 C C . ILE A 1 101 ? -3.846 -0.615 17.532 1.00 88.94 101 ILE A C 1
ATOM 789 O O . ILE A 1 101 ? -4.601 -0.312 18.458 1.00 88.94 101 ILE A O 1
ATOM 793 N N . ARG A 1 102 ? -2.617 -1.091 17.737 1.00 87.62 102 ARG A N 1
ATOM 794 C CA . ARG A 1 102 ? -2.089 -1.294 19.083 1.00 87.62 102 ARG A CA 1
ATOM 795 C C . ARG A 1 102 ? -1.976 0.027 19.847 1.00 87.62 102 ARG A C 1
ATOM 797 O O . ARG A 1 102 ? -2.317 0.058 21.024 1.00 87.62 102 ARG A O 1
ATOM 804 N N . ALA A 1 103 ? -1.539 1.104 19.189 1.00 87.44 103 ALA A N 1
ATOM 805 C CA . ALA A 1 103 ? -1.465 2.433 19.795 1.00 87.44 103 ALA A CA 1
ATOM 806 C C . ALA A 1 103 ? -2.854 3.000 20.139 1.00 87.44 103 ALA A C 1
ATOM 808 O O . ALA A 1 103 ? -3.026 3.558 21.215 1.00 87.44 103 ALA A O 1
ATOM 809 N N . MET A 1 104 ? -3.851 2.819 19.265 1.00 85.12 104 MET A N 1
ATOM 810 C CA . MET A 1 104 ? -5.228 3.264 19.515 1.00 85.12 104 MET A CA 1
ATOM 811 C C . MET A 1 104 ? -5.865 2.542 20.708 1.00 85.12 104 MET A C 1
ATOM 813 O O . MET A 1 104 ? -6.607 3.159 21.461 1.00 85.12 104 MET A O 1
ATOM 817 N N . ARG A 1 105 ? -5.549 1.258 20.895 1.00 82.12 105 ARG A N 1
ATOM 818 C CA . ARG A 1 105 ? -6.060 0.425 21.996 1.00 82.12 105 ARG A CA 1
ATOM 819 C C . ARG A 1 105 ? -5.332 0.597 23.317 1.00 82.12 105 ARG A C 1
ATOM 821 O O . ARG A 1 105 ? -5.883 0.295 24.362 1.00 82.12 105 ARG A O 1
ATOM 828 N N . ALA A 1 106 ? -4.088 1.063 23.286 1.00 81.19 106 ALA A N 1
ATOM 829 C CA . ALA A 1 106 ? -3.341 1.324 24.511 1.00 81.19 106 ALA A CA 1
ATOM 830 C C . ALA A 1 106 ? -3.990 2.421 25.380 1.00 81.19 106 ALA A C 1
ATOM 832 O O . ALA A 1 106 ? -3.691 2.485 26.564 1.00 81.19 106 ALA A O 1
ATOM 833 N N . GLY A 1 107 ? -4.858 3.260 24.799 1.00 68.44 107 GLY A N 1
ATOM 834 C CA . GLY A 1 107 ? -5.621 4.290 25.507 1.00 68.44 107 GLY A CA 1
ATOM 835 C C . GLY A 1 107 ? -7.129 4.030 25.585 1.00 68.44 107 GLY A C 1
ATOM 836 O O . GLY A 1 107 ? -7.869 4.988 25.774 1.00 68.44 107 GLY A O 1
ATOM 837 N N . ASP A 1 108 ? -7.593 2.792 25.371 1.00 68.38 108 ASP A N 1
ATOM 838 C CA . ASP A 1 108 ? -9.014 2.425 25.449 1.00 68.38 108 ASP A CA 1
ATOM 839 C C . ASP A 1 108 ? -9.217 1.312 26.490 1.00 68.38 108 ASP A C 1
ATOM 841 O O . ASP A 1 108 ? -8.752 0.184 26.310 1.00 68.38 108 ASP A O 1
ATOM 845 N N . ASP A 1 109 ? -9.935 1.621 27.572 1.00 65.31 109 ASP A N 1
ATOM 846 C CA . ASP A 1 109 ? -10.178 0.693 28.686 1.00 65.31 109 ASP A CA 1
ATOM 847 C C . ASP A 1 109 ? -11.036 -0.516 28.280 1.00 65.31 109 ASP A C 1
ATOM 849 O O . ASP A 1 109 ? -10.969 -1.581 28.901 1.00 65.31 109 ASP A O 1
ATOM 853 N N . LYS A 1 110 ? -11.827 -0.384 27.207 1.00 69.81 110 LYS A N 1
ATOM 854 C CA . LYS A 1 110 ? -12.736 -1.432 26.732 1.00 69.81 110 LYS A CA 1
ATOM 855 C C . LYS A 1 110 ? -12.039 -2.461 25.843 1.00 69.81 110 LYS A C 1
ATOM 857 O O . LYS A 1 110 ? -12.447 -3.623 25.820 1.00 69.81 110 LYS A O 1
ATOM 862 N N . TYR A 1 111 ? -10.998 -2.060 25.11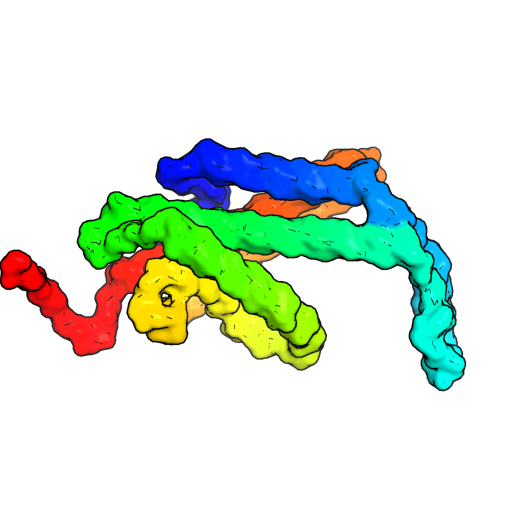3 1.00 73.94 111 TYR A N 1
ATOM 863 C CA . TYR A 1 111 ? -10.321 -2.914 24.134 1.00 73.94 111 TYR A CA 1
ATOM 864 C C . TYR A 1 111 ? -8.823 -2.989 24.404 1.00 73.94 111 TYR A C 1
ATOM 866 O O . TYR A 1 111 ? -8.045 -2.160 23.940 1.00 73.94 111 TYR A O 1
ATOM 874 N N . LYS A 1 112 ? -8.393 -4.057 25.085 1.00 78.12 112 LYS A N 1
ATOM 875 C CA . LYS A 1 112 ? -6.973 -4.258 25.394 1.00 78.12 112 LYS A CA 1
ATOM 876 C C . LYS A 1 112 ? -6.120 -4.416 24.120 1.00 78.12 112 LYS A C 1
ATOM 878 O O . LYS A 1 112 ? -6.545 -5.053 23.143 1.00 78.12 112 LYS A O 1
ATOM 883 N N . PRO A 1 113 ? -4.887 -3.876 24.113 1.00 82.38 113 PRO A N 1
ATOM 884 C CA . PRO A 1 113 ? -3.957 -4.064 23.009 1.00 82.38 113 PRO A CA 1
ATOM 885 C C . PRO A 1 113 ? -3.548 -5.536 22.886 1.00 82.38 113 PRO A C 1
ATOM 887 O O . PRO A 1 113 ? -3.323 -6.230 23.876 1.00 82.38 113 PRO A O 1
ATOM 890 N N . ILE A 1 114 ? -3.403 -6.011 21.650 1.00 84.06 114 ILE A N 1
ATOM 891 C CA . ILE A 1 114 ? -2.928 -7.371 21.376 1.00 84.06 114 ILE A CA 1
ATOM 892 C C . ILE A 1 114 ? -1.445 -7.497 21.746 1.00 84.06 114 ILE A C 1
ATOM 894 O O . ILE A 1 114 ? -0.665 -6.548 21.592 1.00 84.06 114 ILE A O 1
ATOM 898 N N . SER A 1 115 ? -1.045 -8.685 22.209 1.00 85.75 115 SER A N 1
ATOM 899 C CA . SER A 1 115 ? 0.360 -9.011 22.450 1.00 85.75 115 SER A CA 1
ATOM 900 C C . SER A 1 115 ? 1.182 -8.940 21.159 1.00 85.75 115 SER A C 1
ATOM 902 O O . SER A 1 115 ? 0.703 -9.244 20.067 1.00 85.75 115 SER A O 1
ATOM 904 N N . LEU A 1 116 ? 2.455 -8.557 21.278 1.00 85.19 116 LEU A N 1
ATOM 905 C CA . LEU A 1 116 ? 3.327 -8.387 20.114 1.00 85.19 116 LEU A CA 1
ATOM 906 C C . LEU A 1 116 ? 3.493 -9.695 19.320 1.00 85.19 116 LEU A C 1
ATOM 908 O O . LEU A 1 116 ? 3.439 -9.672 18.095 1.00 85.19 116 LEU A O 1
ATOM 912 N N . SER A 1 117 ? 3.615 -10.830 20.014 1.00 85.00 117 SER A N 1
ATOM 913 C CA . SER A 1 117 ? 3.740 -12.160 19.403 1.00 85.00 117 SER A CA 1
ATOM 914 C C . SER A 1 117 ? 2.511 -12.543 18.578 1.00 85.00 117 SER A C 1
ATOM 916 O O . SER A 1 117 ? 2.634 -12.993 17.441 1.00 85.00 117 SER A O 1
ATOM 918 N N . ARG A 1 118 ? 1.307 -12.301 19.112 1.00 86.38 118 ARG A N 1
ATOM 919 C CA . ARG A 1 118 ? 0.053 -12.582 18.403 1.00 86.38 118 ARG A CA 1
ATOM 920 C C . ARG A 1 118 ? -0.143 -11.636 17.218 1.00 86.38 118 ARG A C 1
ATOM 922 O O . ARG A 1 118 ? -0.659 -12.065 16.189 1.00 86.38 118 ARG A O 1
ATOM 929 N N . LEU A 1 119 ? 0.272 -10.374 17.344 1.00 86.94 119 LEU A N 1
ATOM 930 C CA . LEU A 1 119 ? 0.245 -9.419 16.237 1.00 86.94 119 LEU A CA 1
ATOM 931 C C . LEU A 1 119 ? 1.190 -9.851 15.107 1.00 86.94 119 LEU A C 1
ATOM 933 O O . LEU A 1 119 ? 0.767 -9.886 13.957 1.00 86.94 119 LEU A O 1
ATOM 937 N N . ALA A 1 120 ? 2.427 -10.235 15.436 1.00 87.06 120 ALA A N 1
ATOM 938 C CA . ALA A 1 120 ? 3.402 -10.717 14.460 1.00 87.06 120 ALA A CA 1
ATOM 939 C C . ALA A 1 120 ? 2.884 -11.951 13.704 1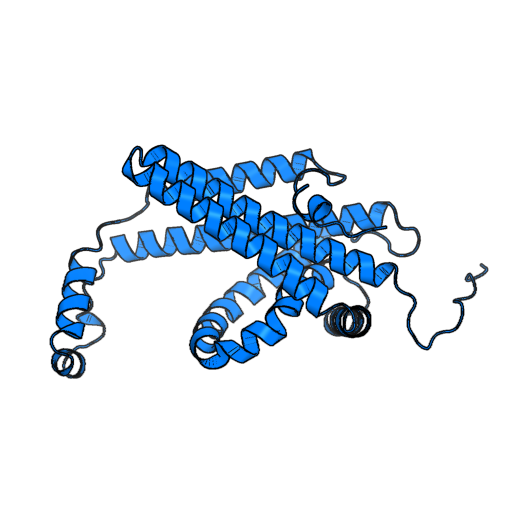.00 87.06 120 ALA A C 1
ATOM 941 O O . ALA A 1 120 ? 2.876 -11.952 12.476 1.00 87.06 120 ALA A O 1
ATOM 942 N N . GLY A 1 121 ? 2.348 -12.951 14.416 1.00 87.44 121 GLY A N 1
ATOM 943 C CA . GLY A 1 121 ? 1.755 -14.133 13.779 1.00 87.44 121 GLY A CA 1
ATOM 944 C C . GLY A 1 121 ? 0.587 -13.791 12.845 1.00 87.44 121 GLY A C 1
ATOM 945 O O . GLY A 1 121 ? 0.486 -14.332 11.747 1.00 87.44 121 GLY A O 1
ATOM 946 N N . ARG A 1 122 ? -0.268 -12.833 13.225 1.00 89.44 122 ARG A N 1
ATOM 947 C CA . ARG A 1 122 ? -1.359 -12.355 12.359 1.00 89.44 122 ARG A CA 1
ATOM 948 C C . ARG A 1 122 ? -0.841 -11.628 11.117 1.00 89.44 122 ARG A C 1
ATOM 950 O O . ARG A 1 122 ? -1.380 -11.839 10.036 1.00 89.44 122 ARG A O 1
ATOM 957 N N . ILE A 1 123 ? 0.198 -10.809 11.246 1.00 88.81 123 ILE A N 1
ATOM 958 C CA . ILE A 1 123 ? 0.825 -10.152 10.093 1.00 88.81 123 ILE A CA 1
ATOM 959 C C . ILE A 1 123 ? 1.347 -11.206 9.105 1.00 88.81 123 ILE A C 1
ATOM 961 O O . ILE A 1 123 ? 1.034 -11.112 7.923 1.00 88.81 123 ILE A O 1
ATOM 965 N N . VAL A 1 124 ? 2.043 -12.243 9.584 1.00 87.19 124 VAL A N 1
ATOM 966 C CA . VAL A 1 124 ? 2.547 -13.339 8.731 1.00 87.19 124 VAL A CA 1
ATOM 967 C C . VAL A 1 124 ? 1.409 -14.056 8.000 1.00 87.19 124 VAL A C 1
ATOM 969 O O . VAL A 1 124 ? 1.511 -14.310 6.803 1.00 87.19 124 VAL A O 1
ATOM 972 N N . ILE A 1 125 ? 0.295 -14.334 8.684 1.00 88.44 125 ILE A N 1
ATOM 973 C CA . ILE A 1 125 ? -0.876 -14.953 8.045 1.00 88.44 125 ILE A CA 1
ATOM 974 C C . ILE A 1 125 ? -1.464 -14.036 6.964 1.00 88.44 125 ILE A C 1
ATOM 976 O O . ILE A 1 125 ? -1.767 -14.515 5.876 1.00 88.44 125 ILE A O 1
ATOM 980 N N . LEU A 1 126 ? -1.601 -12.729 7.225 1.00 87.50 126 LEU A N 1
ATOM 981 C CA . LEU A 1 126 ? -2.068 -11.782 6.203 1.00 87.50 126 LEU A CA 1
ATOM 982 C C . LEU A 1 126 ? -1.137 -11.751 4.997 1.00 87.50 126 LEU A C 1
ATOM 984 O O . LEU A 1 126 ? -1.619 -11.777 3.873 1.00 87.50 126 LEU A O 1
ATOM 988 N N . MET A 1 127 ? 0.176 -11.733 5.221 1.00 85.00 127 MET A N 1
ATOM 989 C CA . MET A 1 127 ? 1.166 -11.768 4.146 1.00 85.00 127 MET A CA 1
ATOM 990 C C . MET A 1 127 ? 1.004 -13.027 3.285 1.00 85.00 127 MET A C 1
ATOM 992 O O . MET A 1 127 ? 0.916 -12.918 2.065 1.00 85.00 127 MET A O 1
ATOM 996 N N . ALA A 1 128 ? 0.888 -14.204 3.909 1.00 84.88 128 ALA A N 1
ATOM 997 C CA . ALA A 1 128 ? 0.703 -15.471 3.202 1.00 84.88 128 ALA A CA 1
ATOM 998 C C . ALA A 1 128 ? -0.608 -15.507 2.400 1.00 84.88 128 ALA A C 1
ATOM 1000 O O . ALA A 1 128 ? -0.615 -15.897 1.234 1.00 84.88 128 ALA A O 1
ATOM 1001 N N . VAL A 1 129 ? -1.714 -15.056 3.000 1.00 84.44 129 VAL A N 1
ATOM 1002 C CA . VAL A 1 129 ? -3.017 -14.980 2.325 1.00 84.44 129 VAL A CA 1
ATOM 1003 C C . VAL A 1 129 ? -2.958 -14.013 1.145 1.00 84.44 129 VAL A C 1
ATOM 1005 O O . VAL A 1 129 ? -3.450 -14.341 0.067 1.00 84.44 129 VAL A O 1
ATOM 1008 N N . THR A 1 130 ? -2.323 -12.854 1.310 1.00 82.38 130 THR A N 1
ATOM 1009 C CA . THR A 1 130 ? -2.163 -11.892 0.220 1.00 82.38 130 THR A CA 1
ATOM 1010 C C . THR A 1 130 ? -1.314 -12.466 -0.909 1.00 82.38 130 THR A C 1
ATOM 1012 O O . THR A 1 130 ? -1.731 -12.338 -2.050 1.00 82.38 130 THR A O 1
ATOM 1015 N N . CYS A 1 131 ? -0.214 -13.181 -0.643 1.00 76.69 131 CYS A N 1
ATOM 1016 C CA . CYS A 1 131 ? 0.547 -13.862 -1.704 1.00 76.69 131 CYS A CA 1
ATOM 1017 C C . CYS A 1 131 ? -0.327 -14.789 -2.556 1.00 76.69 131 CYS A C 1
ATOM 1019 O O . CYS A 1 131 ? -0.253 -14.759 -3.782 1.00 76.69 131 CYS A O 1
ATOM 1021 N N . VAL A 1 132 ? -1.158 -15.608 -1.905 1.00 78.62 132 VAL A N 1
ATOM 1022 C CA . VAL A 1 132 ? -1.988 -16.610 -2.588 1.00 78.62 132 VAL A CA 1
ATOM 1023 C C . VAL A 1 132 ? -3.155 -15.959 -3.334 1.00 78.62 132 VAL A C 1
ATOM 1025 O O . VAL A 1 132 ? -3.504 -16.395 -4.428 1.00 78.62 132 VAL A O 1
ATOM 1028 N N . LEU A 1 133 ? -3.762 -14.914 -2.764 1.00 75.88 133 LEU A N 1
ATOM 1029 C CA . LEU A 1 133 ? -4.969 -14.286 -3.312 1.00 75.88 133 LEU A CA 1
ATOM 1030 C C . LEU A 1 133 ? -4.699 -13.128 -4.274 1.00 75.88 133 LEU A C 1
ATOM 1032 O O . LEU A 1 133 ? -5.581 -12.809 -5.069 1.00 75.88 133 LEU A O 1
ATOM 1036 N N . PHE A 1 134 ? -3.525 -12.498 -4.231 1.00 69.00 134 PHE A N 1
ATOM 1037 C CA . PHE A 1 134 ? -3.230 -11.314 -5.042 1.00 69.00 134 PHE A CA 1
ATOM 1038 C C . PHE A 1 134 ? -3.226 -11.626 -6.542 1.00 69.00 134 PHE A C 1
ATOM 1040 O O . PHE A 1 134 ? -3.825 -10.882 -7.313 1.00 69.00 134 PHE A O 1
ATOM 1047 N N . PHE A 1 135 ? -2.631 -12.753 -6.947 1.00 61.34 135 PHE A N 1
ATOM 1048 C CA . PHE A 1 135 ? -2.535 -13.155 -8.356 1.00 61.34 135 PHE A CA 1
ATOM 1049 C C . PHE A 1 135 ? -3.892 -13.548 -8.982 1.00 61.34 135 PHE A C 1
ATOM 1051 O O . PHE A 1 135 ? -4.207 -13.084 -10.075 1.00 61.34 135 PHE A O 1
ATOM 1058 N N . PRO A 1 136 ? -4.754 -14.340 -8.312 1.00 66.62 136 PRO A N 1
ATOM 1059 C CA . PRO A 1 136 ? -6.114 -14.580 -8.794 1.00 66.62 136 PRO A CA 1
ATOM 1060 C C . PRO A 1 136 ? -6.971 -13.309 -8.792 1.00 66.62 136 PRO A C 1
ATOM 1062 O O . PRO A 1 136 ? -7.741 -13.076 -9.724 1.00 66.62 136 PRO A O 1
ATOM 1065 N N . MET A 1 137 ? -6.846 -12.472 -7.752 1.00 68.50 137 MET A N 1
ATOM 1066 C CA . MET A 1 137 ? -7.643 -11.250 -7.645 1.00 68.50 137 MET A CA 1
ATOM 1067 C C . MET A 1 137 ? -7.315 -10.242 -8.737 1.00 68.50 137 MET A C 1
ATOM 1069 O O . MET A 1 137 ? -8.250 -9.625 -9.235 1.00 68.50 137 MET A O 1
ATOM 1073 N N . SER A 1 138 ? -6.046 -10.070 -9.122 1.00 65.81 138 SER A N 1
ATOM 1074 C CA . SER A 1 138 ? -5.659 -9.129 -10.183 1.00 65.81 138 SER A CA 1
ATOM 1075 C C . SER A 1 138 ? -6.261 -9.502 -11.541 1.00 65.81 138 SER A C 1
ATOM 1077 O O . SER A 1 138 ? -6.676 -8.616 -12.285 1.00 65.81 138 SER A O 1
ATOM 1079 N N . ILE A 1 139 ? -6.413 -10.797 -11.827 1.00 67.12 139 ILE A N 1
ATOM 1080 C CA . ILE A 1 139 ? -7.095 -11.283 -13.034 1.00 67.12 139 ILE A CA 1
ATOM 1081 C C . ILE A 1 139 ? -8.600 -11.004 -12.949 1.00 67.12 139 ILE A C 1
ATOM 1083 O O . ILE A 1 139 ? -9.175 -10.434 -13.872 1.00 67.12 139 ILE A O 1
ATOM 1087 N N . ILE A 1 140 ? -9.246 -11.348 -11.830 1.00 68.69 140 ILE A N 1
ATOM 1088 C CA . ILE A 1 140 ? -10.692 -11.124 -11.624 1.00 68.69 140 ILE A CA 1
ATOM 1089 C C . ILE A 1 140 ? -11.040 -9.626 -11.667 1.00 68.69 140 ILE A C 1
ATOM 1091 O O . ILE A 1 140 ? -12.092 -9.237 -12.177 1.00 68.69 140 ILE A O 1
ATOM 1095 N N . LEU A 1 141 ? -10.140 -8.784 -11.162 1.00 66.69 141 LEU A N 1
ATOM 1096 C CA . LEU A 1 141 ? -10.232 -7.325 -11.151 1.00 66.69 141 LEU A CA 1
ATOM 1097 C C . LEU A 1 141 ? -10.427 -6.719 -12.543 1.00 66.69 141 LEU A C 1
ATOM 1099 O O . LEU A 1 141 ? -11.211 -5.780 -12.683 1.00 66.69 141 LEU A O 1
ATOM 1103 N N . LEU A 1 142 ? -9.759 -7.275 -13.558 1.00 65.00 142 LEU A N 1
ATOM 1104 C CA . LEU A 1 142 ? -9.893 -6.830 -14.948 1.00 65.00 142 LEU A CA 1
ATOM 1105 C C . LEU A 1 142 ? -11.306 -7.086 -15.496 1.00 65.00 142 LEU A C 1
ATOM 1107 O O . LEU A 1 142 ? -11.811 -6.286 -16.277 1.00 65.00 142 LEU A O 1
ATOM 1111 N N . TYR A 1 143 ? -11.972 -8.153 -15.045 1.00 69.25 143 TYR A N 1
ATOM 1112 C CA . TYR A 1 143 ? -13.311 -8.536 -15.510 1.00 69.25 143 TYR A CA 1
ATOM 1113 C C . TYR A 1 143 ? -14.454 -7.939 -14.674 1.00 69.25 143 TYR A C 1
ATOM 1115 O O . TYR A 1 143 ? -15.554 -7.743 -15.185 1.00 69.25 143 TYR A O 1
ATOM 1123 N N . LEU A 1 144 ? -14.220 -7.641 -13.390 1.00 77.19 144 LEU A N 1
ATOM 1124 C CA . LEU A 1 144 ? -15.257 -7.229 -12.431 1.00 77.19 144 LEU A CA 1
ATOM 1125 C C . LEU A 1 144 ? -15.052 -5.811 -11.877 1.00 77.19 144 LEU A C 1
ATOM 1127 O O . LEU A 1 144 ? -15.401 -5.530 -10.728 1.00 77.19 144 LEU A O 1
ATOM 1131 N N . PHE A 1 145 ? -14.521 -4.897 -12.690 1.00 70.38 145 PHE A N 1
ATOM 1132 C CA . PHE A 1 145 ? -14.177 -3.532 -12.274 1.00 70.38 145 PHE A CA 1
ATOM 1133 C C . PHE A 1 145 ? -15.316 -2.799 -11.532 1.00 70.38 145 PHE A C 1
ATOM 1135 O O . PHE A 1 145 ? -15.093 -2.195 -10.482 1.00 70.38 145 PHE A O 1
ATOM 1142 N N . LEU A 1 146 ? -16.563 -2.931 -12.005 1.00 70.88 146 LEU A N 1
ATOM 1143 C CA . LEU A 1 146 ? -17.750 -2.351 -11.355 1.00 70.88 146 LEU A CA 1
ATOM 1144 C C . LEU A 1 146 ? -18.005 -2.912 -9.946 1.00 70.88 146 LEU A C 1
ATOM 1146 O O . LEU A 1 146 ? -18.264 -2.148 -9.015 1.00 70.88 146 LEU A O 1
ATOM 1150 N N . PHE A 1 147 ? -17.895 -4.231 -9.759 1.00 71.75 147 PHE A N 1
ATOM 1151 C CA . PHE A 1 147 ? -18.018 -4.843 -8.431 1.00 71.75 147 PHE A CA 1
ATOM 1152 C C . PHE A 1 147 ? -16.881 -4.409 -7.515 1.00 71.75 147 PHE A C 1
ATOM 1154 O O . PHE A 1 147 ? -17.092 -4.202 -6.317 1.00 71.75 147 PHE A O 1
ATOM 1161 N N . PHE A 1 148 ? -15.687 -4.219 -8.074 1.00 70.44 148 PHE A N 1
ATOM 1162 C CA . PHE A 1 148 ? -14.549 -3.773 -7.297 1.00 70.44 148 PHE A CA 1
ATOM 1163 C C . PHE A 1 148 ? -14.766 -2.370 -6.744 1.00 70.44 148 PHE A C 1
ATOM 1165 O O . PHE A 1 148 ? -14.572 -2.184 -5.551 1.00 70.44 148 PHE A O 1
ATOM 1172 N N . ILE A 1 149 ? -15.280 -1.419 -7.531 1.00 69.44 149 ILE A N 1
ATOM 1173 C CA . ILE A 1 149 ? -15.628 -0.071 -7.039 1.00 69.44 149 ILE A CA 1
ATOM 1174 C C . ILE A 1 149 ? -16.576 -0.147 -5.832 1.00 69.44 149 ILE A C 1
ATOM 1176 O O . ILE A 1 149 ? -16.392 0.566 -4.842 1.00 69.44 149 ILE A O 1
ATOM 1180 N N . ILE A 1 150 ? -17.562 -1.048 -5.882 1.00 71.94 150 ILE A N 1
ATOM 1181 C CA . ILE A 1 150 ? -18.546 -1.203 -4.807 1.00 71.94 150 ILE A CA 1
ATOM 1182 C C . ILE A 1 150 ? -17.885 -1.729 -3.524 1.00 71.94 150 ILE A C 1
ATOM 1184 O O . ILE A 1 150 ? -18.160 -1.224 -2.429 1.00 71.94 150 ILE A O 1
ATOM 1188 N N . ILE A 1 151 ? -17.003 -2.723 -3.646 1.00 73.56 151 ILE A N 1
ATOM 1189 C CA . ILE A 1 151 ? -16.412 -3.443 -2.508 1.00 73.56 151 ILE A CA 1
ATOM 1190 C C . ILE A 1 151 ? -15.108 -2.780 -2.022 1.00 73.56 151 ILE A C 1
ATOM 1192 O O . ILE A 1 151 ? -14.708 -2.979 -0.874 1.00 73.56 151 ILE A O 1
ATOM 1196 N N . PHE A 1 152 ? -14.477 -1.928 -2.831 1.00 71.94 152 PHE A N 1
ATOM 1197 C CA . PHE A 1 152 ? -13.182 -1.301 -2.554 1.00 71.94 152 PHE A CA 1
ATOM 1198 C C . PHE A 1 152 ? -13.110 -0.603 -1.185 1.00 71.94 152 PHE A C 1
ATOM 1200 O O . PHE A 1 152 ? -12.179 -0.918 -0.442 1.00 71.94 152 PHE A O 1
ATOM 1207 N N . PRO A 1 153 ? -14.109 0.213 -0.765 1.00 71.00 153 PRO A N 1
ATOM 1208 C CA . PRO A 1 153 ? -14.249 0.759 0.596 1.00 71.00 153 PRO A CA 1
ATOM 1209 C C . PRO A 1 153 ? -14.085 -0.243 1.739 1.00 71.00 153 PRO A C 1
ATOM 1211 O O . PRO A 1 153 ? -13.703 0.117 2.849 1.00 71.00 153 PRO A O 1
ATOM 1214 N N . TRP A 1 154 ? -14.431 -1.497 1.492 1.00 73.62 154 TRP A N 1
ATOM 1215 C CA . TRP A 1 154 ? -14.446 -2.552 2.491 1.00 73.62 154 TRP A CA 1
ATOM 1216 C C . TRP A 1 154 ? -13.160 -3.383 2.451 1.00 73.62 154 TRP A C 1
ATOM 1218 O O . TRP A 1 154 ? -12.712 -3.848 3.499 1.00 73.62 154 TRP A O 1
ATOM 1228 N N . LEU A 1 155 ? -12.512 -3.497 1.285 1.00 77.44 155 LEU A N 1
ATOM 1229 C CA . LEU A 1 155 ? -11.309 -4.314 1.108 1.00 77.44 155 LEU A CA 1
ATOM 1230 C C . LEU A 1 155 ? -10.122 -3.840 1.958 1.00 77.44 155 LEU A C 1
ATOM 1232 O O . LEU A 1 155 ? -9.506 -4.637 2.665 1.00 77.44 155 LEU A O 1
ATOM 1236 N N . PHE A 1 156 ? -9.820 -2.541 1.979 1.00 77.75 156 PHE A N 1
ATOM 1237 C CA . PHE A 1 156 ? -8.686 -2.035 2.774 1.00 77.75 156 PHE A CA 1
ATOM 1238 C C . PHE A 1 156 ? -8.956 -2.013 4.283 1.00 77.75 156 PHE A C 1
ATOM 1240 O O . PHE A 1 156 ? -8.035 -1.765 5.061 1.00 77.75 156 PHE A O 1
ATOM 1247 N N . MET A 1 157 ? -10.189 -2.279 4.727 1.00 80.75 157 MET A N 1
ATOM 1248 C CA . MET A 1 157 ? -10.508 -2.402 6.152 1.00 80.75 157 MET A CA 1
ATOM 1249 C C . MET A 1 157 ? -10.244 -3.800 6.706 1.00 80.75 157 MET A C 1
ATOM 1251 O O . MET A 1 157 ? -10.097 -3.943 7.924 1.00 80.75 157 MET A O 1
ATOM 1255 N N . PHE A 1 158 ? -10.145 -4.824 5.850 1.00 83.75 158 PHE A N 1
ATOM 1256 C CA . PHE A 1 158 ? -9.861 -6.195 6.280 1.00 83.75 158 PHE A CA 1
ATOM 1257 C C . PHE A 1 158 ? -8.589 -6.313 7.124 1.00 83.75 158 PHE A C 1
ATOM 1259 O O . PHE A 1 158 ? -8.667 -6.922 8.195 1.00 83.75 158 PHE A O 1
ATOM 1266 N N . PRO A 1 159 ? -7.445 -5.710 6.736 1.00 85.38 159 PRO A N 1
ATOM 1267 C CA . PRO A 1 159 ? -6.232 -5.787 7.538 1.00 85.38 159 PRO A CA 1
ATOM 1268 C C . PRO A 1 159 ? -6.428 -5.194 8.930 1.00 85.38 159 PRO A C 1
ATOM 1270 O O . PRO A 1 159 ? -5.977 -5.782 9.907 1.00 85.38 159 PRO A O 1
ATOM 1273 N N . ALA A 1 160 ? -7.164 -4.085 9.046 1.00 87.00 160 ALA A N 1
ATOM 1274 C CA . ALA A 1 160 ? -7.441 -3.475 10.338 1.00 87.00 160 ALA A CA 1
ATOM 1275 C C . ALA A 1 160 ? -8.308 -4.386 11.226 1.00 87.00 160 ALA A C 1
ATOM 1277 O O . ALA A 1 160 ? -7.952 -4.647 12.371 1.00 87.00 160 ALA A O 1
ATOM 1278 N N . CYS A 1 161 ? -9.388 -4.952 10.683 1.00 85.12 161 CYS A N 1
ATOM 1279 C CA . CYS A 1 161 ? -10.265 -5.874 11.416 1.00 85.12 161 CYS A CA 1
ATOM 1280 C C . CYS A 1 161 ? -9.544 -7.165 11.831 1.00 85.12 161 CYS A C 1
ATOM 1282 O O . CYS A 1 161 ? -9.766 -7.701 12.912 1.00 85.12 161 CYS A O 1
ATOM 1284 N N . TYR A 1 162 ? -8.673 -7.694 10.970 1.00 86.38 162 TYR A N 1
ATOM 1285 C CA . TYR A 1 162 ? -7.930 -8.910 11.276 1.00 86.38 162 TYR A CA 1
ATOM 1286 C C . TYR A 1 162 ? -6.840 -8.664 12.320 1.00 86.38 162 TYR A C 1
ATOM 1288 O O . TYR A 1 162 ? -6.691 -9.439 13.268 1.00 86.38 162 TYR A O 1
ATOM 1296 N N . LEU A 1 163 ? -6.078 -7.580 12.166 1.00 87.12 163 LEU A N 1
ATOM 1297 C CA . LEU A 1 163 ? -4.984 -7.235 13.070 1.00 87.12 163 LEU A CA 1
ATOM 1298 C C . LEU A 1 163 ? -5.474 -6.724 14.422 1.00 87.12 163 LEU A C 1
ATOM 1300 O O . LEU A 1 163 ? -4.675 -6.701 15.350 1.00 87.12 163 LEU A O 1
ATOM 1304 N N . SER A 1 164 ? -6.753 -6.365 14.557 1.00 83.06 164 SER A N 1
ATOM 1305 C CA . SER A 1 164 ? -7.381 -6.021 15.835 1.00 83.06 164 SER A CA 1
ATOM 1306 C C . SER A 1 164 ? -7.673 -7.239 16.718 1.00 83.06 164 SER A C 1
ATOM 1308 O O . SER A 1 164 ? -7.716 -7.131 17.941 1.00 83.06 164 SER A O 1
ATOM 1310 N N . GLY A 1 165 ? -7.809 -8.427 16.129 1.00 74.62 165 GLY A N 1
ATOM 1311 C CA . GLY A 1 165 ? -7.982 -9.675 16.870 1.00 74.62 165 GLY A CA 1
ATOM 1312 C C . GLY A 1 165 ? -9.194 -9.747 17.786 1.00 74.62 165 GLY A C 1
ATOM 1313 O O . GLY A 1 165 ? -9.173 -10.536 18.731 1.00 74.62 165 GLY A O 1
ATOM 1314 N N . ASP A 1 166 ? -10.237 -8.982 17.477 1.00 70.69 166 ASP A N 1
ATOM 1315 C CA . ASP A 1 166 ? -11.554 -9.161 18.085 1.00 70.69 166 ASP A CA 1
ATOM 1316 C C . ASP A 1 166 ? -12.186 -10.472 17.600 1.00 70.69 166 ASP A C 1
ATOM 1318 O O . ASP A 1 166 ? -11.828 -10.943 16.520 1.00 70.69 166 ASP A O 1
ATOM 1322 N N . SER A 1 167 ? -13.042 -11.062 18.452 1.00 64.25 167 SER A N 1
ATOM 1323 C CA . SER A 1 167 ? -14.081 -12.116 18.284 1.00 64.25 167 SER A CA 1
ATOM 1324 C C . SER A 1 167 ? -14.159 -12.971 16.992 1.00 64.25 167 SER A C 1
ATOM 1326 O O . SER A 1 167 ? -15.225 -13.468 16.638 1.00 64.25 167 SER A O 1
ATOM 1328 N N . GLY A 1 168 ? -13.041 -13.223 16.311 1.00 69.44 168 GLY A N 1
ATOM 1329 C CA . GLY A 1 168 ? -12.971 -13.789 14.964 1.00 69.44 168 GLY A CA 1
ATOM 1330 C C . GLY A 1 168 ? -12.961 -12.720 13.856 1.00 69.44 168 GLY A C 1
ATOM 1331 O O . GLY A 1 168 ? -13.628 -11.688 13.937 1.00 69.44 168 GLY A O 1
ATOM 1332 N N . PHE A 1 169 ? -12.216 -12.988 12.777 1.00 74.62 169 PHE A N 1
ATOM 1333 C CA . PHE A 1 169 ? -12.080 -12.093 11.616 1.00 74.62 169 PHE A CA 1
ATOM 1334 C C . PHE A 1 169 ? -13.424 -11.722 10.978 1.00 74.62 169 PHE A C 1
ATOM 1336 O O . PHE A 1 169 ? -13.735 -10.542 10.834 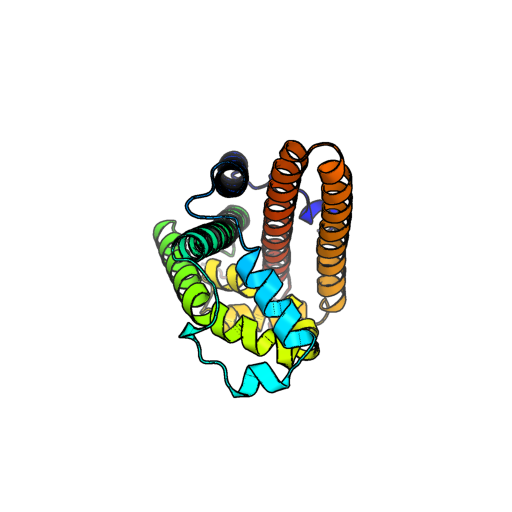1.00 74.62 169 PHE A O 1
ATOM 1343 N N . PHE A 1 170 ? -14.231 -12.729 10.632 1.00 77.06 170 PHE A N 1
ATOM 1344 C CA . PHE A 1 170 ? -15.506 -12.529 9.942 1.00 77.06 170 PHE A CA 1
ATOM 1345 C C . PHE A 1 170 ? -16.518 -11.767 10.798 1.00 77.06 170 PHE A C 1
ATOM 1347 O O . PHE A 1 170 ? -17.250 -10.932 10.277 1.00 77.06 170 PHE A O 1
ATOM 1354 N N . VAL A 1 171 ? -16.516 -11.998 12.113 1.00 75.75 171 VAL A N 1
ATOM 1355 C CA . VAL A 1 171 ? -17.382 -11.285 13.063 1.00 75.75 171 VAL A CA 1
ATOM 1356 C C . VAL A 1 171 ? -16.996 -9.808 13.122 1.00 75.75 171 VAL A C 1
ATOM 1358 O O . VAL A 1 171 ? -17.847 -8.938 12.941 1.00 75.75 171 VAL A O 1
ATOM 1361 N N . SER A 1 172 ? -15.701 -9.529 13.287 1.00 73.25 172 SER A N 1
ATOM 1362 C CA . SER A 1 172 ? -15.160 -8.166 13.323 1.00 73.25 172 SER A CA 1
ATOM 1363 C C . SER A 1 172 ? -15.451 -7.411 12.027 1.00 73.25 172 SER A C 1
ATOM 1365 O O . SER A 1 172 ? -15.899 -6.265 12.048 1.00 73.25 172 SER A O 1
ATOM 1367 N N . PHE A 1 173 ? -15.258 -8.077 10.888 1.00 78.62 173 PHE A N 1
ATOM 1368 C CA . PHE A 1 173 ? -15.526 -7.502 9.577 1.00 78.62 173 PHE A CA 1
ATOM 1369 C C . PHE A 1 173 ? -17.019 -7.226 9.352 1.00 78.62 173 PHE A C 1
ATOM 1371 O O . PHE A 1 173 ? -17.385 -6.120 8.952 1.00 78.62 173 PHE A O 1
ATOM 1378 N N . ALA A 1 174 ? -17.895 -8.187 9.660 1.00 81.12 174 ALA A N 1
ATOM 1379 C CA . ALA A 1 174 ? -19.342 -8.014 9.544 1.00 81.12 174 ALA A CA 1
ATOM 1380 C C . ALA A 1 174 ? -19.853 -6.878 10.444 1.00 81.12 174 ALA A C 1
ATOM 1382 O O . ALA A 1 174 ? -20.732 -6.104 10.051 1.00 81.12 174 ALA A O 1
ATOM 1383 N N . GLU A 1 175 ? -19.281 -6.729 11.639 1.00 78.44 175 GLU A N 1
ATOM 1384 C CA . GLU A 1 175 ? -19.628 -5.639 12.542 1.00 78.44 175 GLU A CA 1
ATOM 1385 C C . GLU A 1 175 ? -19.149 -4.276 12.016 1.00 78.44 175 GLU A C 1
ATOM 1387 O O . GLU A 1 175 ? -19.928 -3.315 12.039 1.00 78.44 175 GLU A O 1
ATOM 1392 N N . VAL A 1 176 ? -17.926 -4.188 11.477 1.00 77.94 176 VAL A N 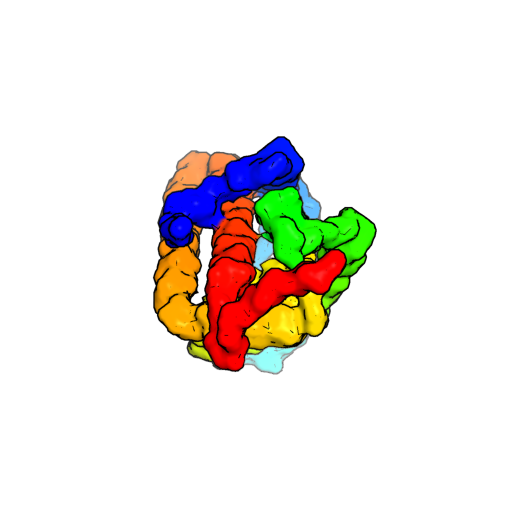1
ATOM 1393 C CA . VAL A 1 176 ? -17.424 -2.980 10.793 1.00 77.94 176 VAL A CA 1
ATOM 1394 C C . VAL A 1 176 ? -18.312 -2.612 9.613 1.00 77.94 176 VAL A C 1
ATOM 1396 O O . VAL A 1 176 ? -18.682 -1.440 9.490 1.00 77.94 176 VAL A O 1
ATOM 1399 N N . PHE A 1 177 ? -18.710 -3.592 8.801 1.00 80.12 177 PHE A N 1
ATOM 1400 C CA . PHE A 1 177 ? -19.624 -3.396 7.681 1.00 80.12 177 PHE A CA 1
ATOM 1401 C C . PHE A 1 177 ? -20.967 -2.826 8.143 1.00 80.12 177 PHE A C 1
ATOM 1403 O O . PHE A 1 177 ? -21.398 -1.762 7.691 1.00 80.12 177 PHE A O 1
ATOM 1410 N N . ARG A 1 178 ? -21.602 -3.480 9.120 1.00 80.88 178 ARG A N 1
ATOM 1411 C CA . ARG A 1 178 ? -22.917 -3.079 9.634 1.00 80.88 178 ARG A CA 1
ATOM 1412 C C . ARG A 1 178 ? -22.899 -1.679 10.248 1.00 80.88 178 ARG A C 1
ATOM 1414 O O . ARG A 1 178 ? -23.811 -0.895 9.991 1.00 80.88 178 ARG A O 1
ATOM 1421 N N . LYS A 1 179 ? -21.873 -1.355 11.041 1.00 78.31 179 LYS A N 1
ATOM 1422 C CA . LYS A 1 179 ? -21.753 -0.050 11.713 1.00 78.31 179 LYS A CA 1
ATOM 1423 C C . LYS A 1 179 ? -21.391 1.085 10.755 1.00 78.31 179 LYS A C 1
ATOM 1425 O O . LYS A 1 179 ? -21.814 2.214 10.984 1.00 78.31 179 LYS A O 1
ATOM 1430 N N . ASN A 1 180 ? -20.652 0.802 9.680 1.00 76.06 180 ASN A N 1
ATOM 1431 C CA . ASN A 1 180 ? -20.221 1.826 8.726 1.00 76.06 180 ASN A CA 1
ATOM 1432 C C . ASN A 1 180 ? -21.079 1.913 7.457 1.00 76.06 180 ASN A C 1
ATOM 1434 O O . ASN A 1 180 ? -20.796 2.764 6.617 1.00 76.06 180 ASN A O 1
ATOM 1438 N N . LYS A 1 181 ? -22.136 1.101 7.302 1.00 76.94 181 LYS A N 1
ATOM 1439 C CA . LYS A 1 181 ? -22.990 1.102 6.096 1.00 76.94 181 LYS A CA 1
ATOM 1440 C C . LYS A 1 181 ? -23.516 2.501 5.738 1.00 76.94 181 LYS A C 1
ATOM 1442 O O . LYS A 1 181 ? -23.486 2.887 4.576 1.00 76.94 181 LYS A O 1
ATOM 1447 N N . GLY A 1 182 ? -23.921 3.290 6.737 1.00 78.50 182 GLY A N 1
ATOM 1448 C CA . GLY A 1 182 ? -24.385 4.674 6.548 1.00 78.50 182 GLY A CA 1
ATOM 1449 C C . GLY A 1 182 ? -23.287 5.685 6.184 1.00 78.50 182 GLY A C 1
ATOM 1450 O O . GLY A 1 182 ? -23.592 6.810 5.809 1.00 78.50 182 GLY A O 1
ATOM 1451 N N . TYR A 1 183 ? -22.014 5.294 6.269 1.00 80.25 183 TYR A N 1
ATOM 1452 C CA . TYR A 1 183 ? -20.852 6.124 5.939 1.00 80.25 183 TYR A CA 1
ATOM 1453 C C . TYR A 1 183 ? -20.172 5.697 4.633 1.00 80.25 183 TYR A C 1
ATOM 1455 O O . TYR A 1 183 ? -19.081 6.178 4.338 1.00 80.25 183 TYR A O 1
ATOM 1463 N N . TYR A 1 184 ? -20.804 4.830 3.835 1.00 81.50 184 TYR A N 1
ATOM 1464 C CA . TYR A 1 184 ? -20.230 4.315 2.592 1.00 81.50 184 TYR A CA 1
ATOM 1465 C C . TYR A 1 184 ? -19.732 5.430 1.660 1.00 81.50 184 TYR A C 1
ATOM 1467 O O . TYR A 1 184 ? -18.552 5.460 1.326 1.00 81.50 184 TYR A O 1
ATOM 1475 N N . PHE A 1 185 ? -20.587 6.403 1.321 1.00 83.25 185 PHE A N 1
ATOM 1476 C CA . PHE A 1 185 ? -20.212 7.518 0.441 1.00 83.25 185 PHE A CA 1
ATOM 1477 C C . PHE A 1 185 ? -19.109 8.401 1.026 1.00 83.25 185 PHE A C 1
ATOM 1479 O O . PHE A 1 185 ? -18.259 8.892 0.290 1.00 83.25 185 PHE A O 1
ATOM 1486 N N . VAL A 1 186 ? -19.073 8.570 2.351 1.00 85.50 186 VAL A N 1
ATOM 1487 C CA . VAL A 1 186 ? -17.980 9.289 3.022 1.00 85.50 186 VAL A CA 1
ATOM 1488 C C . VAL A 1 186 ? -16.669 8.521 2.861 1.00 85.50 186 VAL A C 1
ATOM 1490 O O . VAL A 1 186 ? -15.635 9.136 2.602 1.00 85.50 186 VAL A O 1
ATOM 1493 N N . ASN A 1 187 ? -16.720 7.190 2.966 1.00 85.81 187 ASN A N 1
ATOM 1494 C CA . ASN A 1 187 ? -15.552 6.340 2.796 1.00 85.81 187 ASN A CA 1
ATOM 1495 C C . ASN A 1 187 ? -15.033 6.327 1.361 1.00 85.81 187 ASN A C 1
ATOM 1497 O O . ASN A 1 187 ? -13.837 6.524 1.151 1.00 85.81 187 ASN A O 1
ATOM 1501 N N . VAL A 1 188 ? -15.933 6.205 0.385 1.00 85.38 188 VAL A N 1
ATOM 1502 C CA . VAL A 1 188 ? -15.603 6.342 -1.039 1.00 85.38 188 VAL A CA 1
ATOM 1503 C C . VAL A 1 188 ? -14.985 7.709 -1.319 1.00 85.38 188 VAL A C 1
ATOM 1505 O O . VAL A 1 188 ? -13.907 7.776 -1.898 1.00 85.38 188 VAL A O 1
ATOM 1508 N N . ARG A 1 189 ? -15.614 8.798 -0.859 1.00 87.69 189 ARG A N 1
ATOM 1509 C CA . ARG A 1 189 ? -15.117 10.165 -1.068 1.00 87.69 189 ARG A CA 1
ATOM 1510 C C . ARG A 1 189 ? -13.707 10.351 -0.515 1.00 87.69 189 ARG A C 1
ATOM 1512 O O . ARG A 1 189 ? -12.852 10.900 -1.198 1.00 87.69 189 ARG A O 1
ATOM 1519 N N . ASN A 1 190 ? -13.456 9.920 0.719 1.00 89.31 190 ASN A N 1
ATOM 1520 C CA . ASN A 1 190 ? -12.149 10.110 1.343 1.00 89.31 190 ASN A CA 1
ATOM 1521 C C . ASN A 1 190 ? -11.054 9.308 0.620 1.00 89.31 190 ASN A C 1
ATOM 1523 O O . ASN A 1 190 ? -9.977 9.849 0.394 1.00 89.31 190 ASN A O 1
ATOM 1527 N N . LEU A 1 191 ? -11.332 8.069 0.198 1.00 88.06 191 LEU A N 1
ATOM 1528 C CA . LEU A 1 191 ? -10.401 7.314 -0.650 1.00 88.06 191 LEU A CA 1
ATOM 1529 C C . LEU A 1 191 ? -10.183 7.989 -1.992 1.00 88.06 191 LEU A C 1
ATOM 1531 O O . LEU A 1 191 ? -9.045 8.095 -2.423 1.00 88.06 191 LEU A O 1
ATOM 1535 N N . ALA A 1 192 ? -11.254 8.449 -2.642 1.00 88.38 192 ALA A N 1
ATOM 1536 C CA . ALA A 1 192 ? -11.161 9.126 -3.925 1.00 88.38 192 ALA A CA 1
ATOM 1537 C C . ALA A 1 192 ? -10.250 10.351 -3.817 1.00 88.38 192 ALA A C 1
ATOM 1539 O O . ALA A 1 192 ? -9.430 10.565 -4.696 1.00 88.38 192 ALA A O 1
ATOM 1540 N N . ILE A 1 193 ? -10.311 11.103 -2.715 1.00 91.00 193 ILE A N 1
ATOM 1541 C CA . ILE A 1 193 ? -9.400 12.229 -2.487 1.00 91.00 193 ILE A CA 1
ATOM 1542 C C . ILE A 1 193 ? -7.950 11.760 -2.291 1.00 91.00 193 ILE A C 1
ATOM 1544 O O . ILE A 1 193 ? -7.054 12.361 -2.877 1.00 91.00 193 ILE A O 1
ATOM 1548 N N . ILE A 1 194 ? -7.704 10.685 -1.530 1.00 91.62 194 ILE A N 1
ATOM 1549 C CA . ILE A 1 194 ? -6.352 10.103 -1.394 1.00 91.62 194 ILE A CA 1
ATOM 1550 C C . ILE A 1 194 ? -5.810 9.687 -2.771 1.00 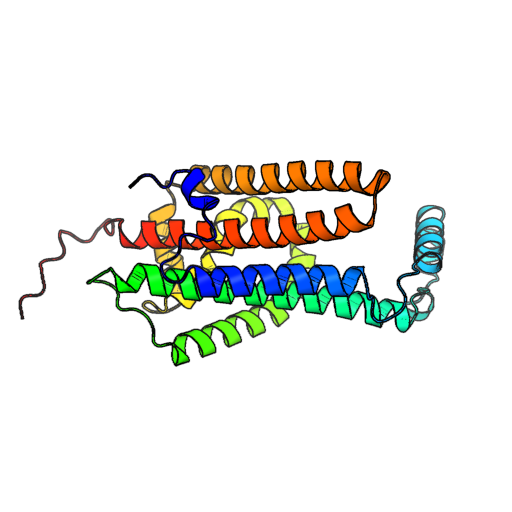91.62 194 ILE A C 1
ATOM 1552 O O . ILE A 1 194 ? -4.678 10.022 -3.112 1.00 91.62 194 ILE A O 1
ATOM 1556 N N . MET A 1 195 ? -6.626 9.000 -3.575 1.00 90.06 195 MET A N 1
ATOM 1557 C CA . MET A 1 195 ? -6.248 8.520 -4.906 1.00 90.06 195 MET A CA 1
ATOM 1558 C C . MET A 1 195 ? -6.047 9.670 -5.897 1.00 90.06 195 MET A C 1
ATOM 1560 O O . MET A 1 195 ? -5.055 9.677 -6.614 1.00 90.06 195 MET A O 1
ATOM 1564 N N . MET A 1 196 ? -6.932 10.672 -5.914 1.00 91.69 196 MET A N 1
ATOM 1565 C CA . MET A 1 196 ? -6.782 11.860 -6.763 1.00 91.69 196 MET A CA 1
ATOM 1566 C C . MET A 1 196 ? -5.517 12.642 -6.416 1.00 91.69 196 MET A C 1
ATOM 1568 O O . MET A 1 196 ? -4.800 13.061 -7.319 1.00 91.69 196 MET A O 1
ATOM 1572 N N . LEU A 1 197 ? -5.211 12.808 -5.125 1.00 92.75 197 LEU A N 1
ATOM 1573 C CA . LEU A 1 197 ? -3.968 13.449 -4.701 1.00 92.75 197 LEU A CA 1
ATOM 1574 C C . LEU A 1 197 ? -2.748 12.635 -5.147 1.00 92.75 197 LEU A C 1
ATOM 1576 O O . LEU A 1 197 ? -1.789 13.213 -5.645 1.00 92.75 197 LEU A O 1
ATOM 1580 N N . SER A 1 198 ? -2.796 11.308 -5.005 1.00 92.69 198 SER A N 1
ATOM 1581 C CA . SER A 1 198 ? -1.728 10.414 -5.464 1.00 92.69 198 SER A CA 1
ATOM 1582 C C . SER A 1 198 ? -1.478 10.553 -6.968 1.00 92.69 198 SER A C 1
ATOM 1584 O O . SER A 1 198 ? -0.345 10.796 -7.374 1.00 92.69 198 SER A O 1
ATOM 1586 N N . LEU A 1 199 ? -2.539 10.515 -7.782 1.00 91.94 199 LEU A N 1
ATOM 1587 C CA . LEU A 1 199 ? -2.462 10.697 -9.235 1.00 91.94 199 LEU A CA 1
ATOM 1588 C C . LEU A 1 199 ? -1.926 12.081 -9.617 1.00 91.94 199 LEU A C 1
ATOM 1590 O O . LEU A 1 199 ? -1.088 12.197 -10.507 1.00 91.94 199 LEU A O 1
ATOM 1594 N N . PHE A 1 200 ? -2.379 13.133 -8.932 1.00 94.69 200 PHE A N 1
ATOM 1595 C CA . PHE A 1 200 ? -1.895 14.491 -9.164 1.00 94.69 200 PHE A CA 1
ATOM 1596 C C . PHE A 1 200 ? -0.398 14.624 -8.854 1.00 94.69 200 PHE A C 1
ATOM 1598 O O . PHE A 1 200 ? 0.353 15.184 -9.652 1.00 94.69 200 PHE A O 1
ATOM 1605 N N . LEU A 1 201 ? 0.054 14.065 -7.729 1.00 93.88 201 LEU A N 1
ATOM 1606 C CA . LEU A 1 201 ? 1.468 14.057 -7.358 1.00 93.88 201 LEU A CA 1
ATOM 1607 C C . LEU A 1 201 ? 2.304 13.217 -8.332 1.00 93.88 201 LEU A C 1
ATOM 1609 O O . LEU A 1 201 ? 3.368 13.670 -8.742 1.00 93.88 201 LEU A O 1
ATOM 1613 N N . GLN A 1 202 ? 1.812 12.050 -8.760 1.00 92.00 202 GLN A N 1
ATOM 1614 C CA . GLN A 1 202 ? 2.472 11.230 -9.781 1.00 92.00 202 GLN A CA 1
ATOM 1615 C C . GLN A 1 202 ? 2.610 11.981 -11.107 1.00 92.00 202 GLN A C 1
ATOM 1617 O O . GLN A 1 202 ? 3.683 11.973 -11.706 1.00 92.00 202 GLN A O 1
ATOM 1622 N N . MET A 1 203 ? 1.564 12.685 -11.547 1.00 92.75 203 MET A N 1
ATOM 1623 C CA . MET A 1 203 ? 1.617 13.512 -12.754 1.00 92.75 203 MET A CA 1
ATOM 1624 C C . MET A 1 203 ? 2.707 14.589 -12.646 1.00 92.75 203 MET A C 1
ATOM 1626 O O . MET A 1 203 ? 3.487 14.767 -13.582 1.00 92.75 203 MET A O 1
ATOM 1630 N N . ILE A 1 204 ? 2.810 15.268 -11.497 1.00 92.69 204 ILE A N 1
ATOM 1631 C CA . ILE A 1 204 ? 3.888 16.234 -11.232 1.00 92.69 204 ILE A CA 1
ATOM 1632 C C . ILE A 1 204 ? 5.257 15.548 -11.285 1.00 92.69 204 ILE A C 1
ATOM 1634 O O . ILE A 1 204 ? 6.170 16.059 -11.934 1.00 92.69 204 ILE A O 1
ATOM 1638 N N . SER A 1 205 ? 5.408 14.384 -10.651 1.00 91.00 205 SER A N 1
ATOM 1639 C CA . SER A 1 205 ? 6.664 13.630 -10.662 1.00 91.00 205 SER A CA 1
ATOM 1640 C C . SER A 1 205 ? 7.095 13.241 -12.068 1.00 91.00 205 SER A C 1
ATOM 1642 O O . SER A 1 205 ? 8.267 13.407 -12.391 1.00 91.00 205 SER A O 1
ATOM 1644 N N . VAL A 1 206 ? 6.173 12.793 -12.924 1.00 91.69 206 VAL A N 1
ATOM 1645 C CA . VAL A 1 206 ? 6.468 12.469 -14.329 1.00 91.69 206 VAL A CA 1
ATOM 1646 C C . VAL A 1 206 ? 6.947 13.706 -15.092 1.00 91.69 206 VAL A C 1
ATOM 1648 O O . VAL A 1 206 ? 7.911 13.618 -15.851 1.00 91.69 206 VAL A O 1
ATOM 1651 N N . ILE A 1 207 ? 6.324 14.871 -14.880 1.00 92.12 207 ILE A N 1
ATOM 1652 C CA . ILE A 1 207 ? 6.768 16.131 -15.502 1.00 92.12 207 ILE A CA 1
ATOM 1653 C C . ILE A 1 207 ? 8.197 16.474 -15.060 1.00 92.12 207 ILE A C 1
ATOM 1655 O O . ILE A 1 207 ? 9.028 16.811 -15.901 1.00 92.12 207 ILE A O 1
ATOM 1659 N N . ILE A 1 208 ? 8.503 16.341 -13.767 1.00 91.25 208 ILE A N 1
ATOM 1660 C CA . ILE A 1 208 ? 9.856 16.567 -13.236 1.00 91.25 208 ILE A CA 1
ATOM 1661 C C . ILE A 1 208 ? 10.845 15.542 -13.805 1.00 91.25 208 ILE A C 1
ATOM 1663 O O . ILE A 1 208 ? 11.965 15.906 -14.154 1.00 91.25 208 ILE A O 1
ATOM 1667 N N . GLY A 1 209 ? 10.429 14.284 -13.966 1.00 89.62 209 GLY A N 1
ATOM 1668 C CA . GLY A 1 209 ? 11.253 13.207 -14.517 1.00 89.62 209 GLY A CA 1
ATOM 1669 C C . GLY A 1 209 ? 11.717 13.443 -15.944 1.00 89.62 209 GLY A C 1
ATOM 1670 O O . GLY A 1 209 ? 12.820 13.037 -16.290 1.00 89.62 209 GLY A O 1
ATOM 1671 N N . LYS A 1 210 ? 10.937 14.180 -16.744 1.00 89.88 210 LYS A N 1
ATOM 1672 C CA . LYS A 1 210 ? 11.367 14.610 -18.085 1.00 89.88 210 LYS A CA 1
ATOM 1673 C C . LYS A 1 210 ? 12.555 15.574 -18.058 1.00 89.88 210 LYS A C 1
ATOM 1675 O O . LYS A 1 210 ? 13.234 15.711 -19.068 1.00 89.88 210 LYS A O 1
ATOM 1680 N N . VAL A 1 211 ? 12.778 16.261 -16.937 1.00 91.38 211 VAL A N 1
ATOM 1681 C CA . VAL A 1 211 ? 13.889 17.206 -16.748 1.00 91.38 211 VAL A CA 1
ATOM 1682 C C . VAL A 1 211 ? 15.034 16.557 -15.972 1.00 91.38 211 VAL A C 1
ATOM 1684 O O . VAL A 1 211 ? 16.196 16.773 -16.302 1.00 91.38 211 VAL A O 1
ATOM 1687 N N . TYR A 1 212 ? 14.719 15.777 -14.934 1.00 89.00 212 TYR A N 1
ATOM 1688 C CA . TYR A 1 212 ? 15.714 15.157 -14.065 1.00 89.00 212 TYR A CA 1
ATOM 1689 C C . TYR A 1 212 ? 15.224 13.812 -13.508 1.00 89.00 212 TYR A C 1
ATOM 1691 O O . TYR A 1 212 ? 14.526 13.736 -12.490 1.00 89.00 212 TYR A O 1
ATOM 1699 N N . GLU A 1 213 ? 15.630 12.734 -14.176 1.00 86.44 213 GLU A N 1
ATOM 1700 C CA . GLU A 1 213 ? 15.218 11.355 -13.893 1.00 86.44 213 GLU A CA 1
ATOM 1701 C C . GLU A 1 213 ? 15.479 10.891 -12.443 1.00 86.44 213 GLU A C 1
ATOM 1703 O O . GLU A 1 213 ? 14.565 10.325 -11.835 1.00 86.44 213 GLU A O 1
ATOM 1708 N N . PRO A 1 214 ? 16.631 11.184 -11.798 1.00 88.31 214 PRO A N 1
ATOM 1709 C CA . PRO A 1 214 ? 16.857 10.732 -10.423 1.00 88.31 214 PRO A CA 1
ATOM 1710 C C . PRO A 1 214 ? 15.858 11.319 -9.414 1.00 88.31 214 PRO A C 1
ATOM 1712 O O . PRO A 1 214 ? 15.481 10.651 -8.451 1.00 88.31 214 PRO A O 1
ATOM 1715 N N . VAL A 1 215 ? 15.386 12.555 -9.629 1.00 88.44 215 VAL A N 1
ATOM 1716 C CA . VAL A 1 215 ? 14.361 13.167 -8.760 1.00 88.44 215 VAL A CA 1
ATOM 1717 C C . VAL A 1 215 ? 13.011 12.493 -8.968 1.00 88.44 215 VAL A C 1
ATOM 1719 O O . VAL A 1 215 ? 12.281 12.310 -7.995 1.00 88.44 215 VAL A O 1
ATOM 1722 N N . PHE A 1 216 ? 12.687 12.071 -10.191 1.00 91.31 216 PHE A N 1
ATOM 1723 C CA . PHE A 1 216 ? 11.469 11.304 -10.442 1.00 91.31 216 PHE A CA 1
ATOM 1724 C C . PHE A 1 216 ? 11.444 9.998 -9.652 1.00 91.31 216 PHE A C 1
ATOM 1726 O O . PHE A 1 216 ? 10.461 9.751 -8.957 1.00 91.31 216 PHE A O 1
ATOM 1733 N N . VAL A 1 217 ? 12.530 9.220 -9.668 1.00 89.81 217 VAL A N 1
ATOM 1734 C CA . VAL A 1 217 ? 12.609 7.947 -8.929 1.00 89.81 217 VAL A CA 1
ATOM 1735 C C . VAL A 1 217 ? 12.376 8.153 -7.429 1.00 89.81 217 VAL A C 1
ATOM 1737 O O . VAL A 1 217 ? 11.629 7.400 -6.796 1.00 89.81 217 VAL A O 1
ATOM 1740 N N . VAL A 1 218 ? 12.983 9.195 -6.853 1.00 93.38 218 VAL A N 1
ATOM 1741 C CA . VAL A 1 218 ? 12.819 9.534 -5.432 1.00 93.38 218 VAL A CA 1
ATOM 1742 C C . VAL A 1 218 ? 11.387 9.977 -5.129 1.00 93.38 218 VAL A C 1
ATOM 1744 O O . VAL A 1 218 ? 10.793 9.503 -4.156 1.00 93.38 218 VAL A O 1
ATOM 1747 N N . LEU A 1 219 ? 10.819 10.867 -5.947 1.00 93.69 219 LEU A N 1
ATOM 1748 C CA . LEU A 1 219 ? 9.468 11.381 -5.735 1.00 93.69 219 LEU A CA 1
ATOM 1749 C C . LEU A 1 219 ? 8.407 10.295 -5.919 1.00 93.69 219 LEU A C 1
ATOM 1751 O O . LEU A 1 219 ? 7.531 10.188 -5.064 1.00 93.69 219 LEU A O 1
ATOM 1755 N N . ASP A 1 220 ? 8.498 9.464 -6.959 1.00 92.88 220 ASP A N 1
ATOM 1756 C CA . ASP A 1 220 ? 7.567 8.347 -7.161 1.00 92.88 220 ASP A CA 1
ATOM 1757 C C . ASP A 1 220 ? 7.619 7.373 -5.976 1.00 92.88 220 ASP A C 1
ATOM 1759 O O . ASP A 1 220 ? 6.588 7.027 -5.388 1.00 92.88 220 ASP A O 1
ATOM 1763 N N . SER A 1 221 ? 8.833 7.018 -5.541 1.00 94.69 221 SER A N 1
ATOM 1764 C CA . SER A 1 221 ? 9.053 6.176 -4.361 1.00 94.69 221 SER A CA 1
ATOM 1765 C C . SER A 1 221 ? 8.398 6.757 -3.108 1.00 94.69 221 SER A C 1
ATOM 1767 O O . SER A 1 221 ? 7.701 6.040 -2.384 1.00 94.69 221 SER A O 1
ATOM 1769 N N . PHE A 1 222 ? 8.568 8.059 -2.876 1.00 95.69 222 PHE A N 1
ATOM 1770 C CA . PHE A 1 222 ? 7.954 8.766 -1.757 1.00 95.69 222 PHE A CA 1
ATOM 1771 C C . PHE A 1 222 ? 6.423 8.786 -1.851 1.00 95.69 222 PHE A C 1
ATOM 1773 O O . PHE A 1 222 ? 5.749 8.413 -0.889 1.00 95.69 222 PHE A O 1
ATOM 1780 N N . ILE A 1 223 ? 5.866 9.201 -2.994 1.00 95.25 223 ILE A N 1
ATOM 1781 C CA . ILE A 1 223 ? 4.418 9.354 -3.205 1.00 95.25 223 ILE A CA 1
ATOM 1782 C C . ILE A 1 223 ? 3.710 8.018 -3.028 1.00 95.25 223 ILE A C 1
ATOM 1784 O O . ILE A 1 223 ? 2.667 7.962 -2.370 1.00 95.25 223 ILE A O 1
ATOM 1788 N N . PHE A 1 224 ? 4.281 6.940 -3.560 1.00 94.56 224 PHE A N 1
ATOM 1789 C CA . PHE A 1 224 ? 3.719 5.604 -3.432 1.00 94.56 224 PHE A CA 1
ATOM 1790 C C . PHE A 1 224 ? 3.620 5.165 -1.968 1.00 94.56 224 PHE A C 1
ATOM 1792 O O . PHE A 1 224 ? 2.530 4.849 -1.481 1.00 94.56 224 PHE A O 1
ATOM 1799 N N . VAL A 1 225 ? 4.737 5.206 -1.229 1.00 95.69 225 VAL A N 1
ATOM 1800 C CA . VAL A 1 225 ? 4.767 4.783 0.181 1.00 95.69 225 VAL A CA 1
ATOM 1801 C C . VAL A 1 225 ? 3.887 5.702 1.036 1.00 95.69 225 VAL A C 1
ATOM 1803 O O . VAL A 1 225 ? 3.163 5.227 1.915 1.00 95.69 225 VAL A O 1
ATOM 1806 N N . PHE A 1 226 ? 3.881 7.007 0.749 1.00 95.38 226 PHE A N 1
ATOM 1807 C CA . PHE A 1 226 ? 3.021 7.983 1.420 1.00 95.38 226 PHE A CA 1
ATOM 1808 C C . PHE A 1 226 ? 1.537 7.679 1.209 1.00 95.38 226 PHE A C 1
ATOM 1810 O O . PHE A 1 226 ? 0.778 7.610 2.179 1.00 95.38 226 PHE A O 1
ATOM 1817 N N . THR A 1 227 ? 1.129 7.436 -0.037 1.00 94.56 227 THR A N 1
ATOM 1818 C CA . THR A 1 227 ? -0.253 7.081 -0.392 1.00 94.56 227 THR A CA 1
ATOM 1819 C C . THR A 1 227 ? -0.670 5.800 0.321 1.00 94.56 227 THR A C 1
ATOM 1821 O O . THR A 1 227 ? -1.726 5.749 0.956 1.00 94.56 227 THR A O 1
ATOM 1824 N N . MET A 1 228 ? 0.195 4.787 0.300 1.00 93.50 228 MET A N 1
ATOM 1825 C CA . MET A 1 228 ? -0.041 3.515 0.970 1.00 93.50 228 MET A CA 1
ATOM 1826 C C . MET A 1 228 ? -0.252 3.697 2.483 1.00 93.50 228 MET A C 1
ATOM 1828 O O . MET A 1 228 ? -1.198 3.143 3.049 1.00 93.50 228 MET A O 1
ATOM 1832 N N . PHE A 1 229 ? 0.566 4.518 3.149 1.00 94.94 229 PHE A N 1
ATOM 1833 C CA . PHE A 1 229 ? 0.408 4.815 4.579 1.00 94.94 229 PHE A CA 1
ATOM 1834 C C . PHE A 1 229 ? -0.831 5.666 4.875 1.00 94.94 229 PHE A C 1
ATOM 1836 O O . PHE A 1 229 ? -1.465 5.462 5.911 1.00 94.94 229 PHE A O 1
ATOM 1843 N N . CYS A 1 230 ? -1.234 6.564 3.973 1.00 94.25 230 CYS A N 1
ATOM 1844 C CA . CYS A 1 230 ? -2.497 7.296 4.093 1.00 94.25 230 CYS A CA 1
ATOM 1845 C C . CYS A 1 230 ? -3.698 6.342 4.059 1.00 94.25 230 CYS A C 1
ATOM 1847 O O . CYS A 1 230 ? -4.585 6.441 4.907 1.00 94.25 230 CYS A O 1
ATOM 1849 N N . ILE A 1 231 ? -3.707 5.369 3.141 1.00 92.75 231 ILE A N 1
ATOM 1850 C CA . ILE A 1 231 ? -4.751 4.332 3.082 1.00 92.75 231 ILE A CA 1
ATOM 1851 C C . ILE A 1 231 ? -4.721 3.477 4.358 1.00 92.75 231 ILE A C 1
ATOM 1853 O O . ILE A 1 231 ? -5.766 3.240 4.970 1.00 92.75 231 ILE A O 1
ATOM 1857 N N . ALA A 1 232 ? -3.530 3.078 4.817 1.00 92.88 232 ALA A N 1
ATOM 1858 C CA . ALA A 1 232 ? -3.354 2.298 6.043 1.00 92.88 232 ALA A CA 1
ATOM 1859 C C . ALA A 1 232 ? -3.923 3.034 7.259 1.00 92.88 232 ALA A C 1
ATOM 1861 O O . ALA A 1 232 ? -4.718 2.484 8.030 1.00 92.88 232 ALA A O 1
ATOM 1862 N N . ARG A 1 233 ? -3.573 4.314 7.401 1.00 92.12 233 ARG A N 1
ATOM 1863 C CA . ARG A 1 233 ? -4.086 5.190 8.450 1.00 92.12 233 ARG A CA 1
ATOM 1864 C C . ARG A 1 233 ? -5.593 5.356 8.348 1.00 92.12 233 ARG A C 1
ATOM 1866 O O . ARG A 1 233 ? -6.289 5.269 9.360 1.00 92.12 233 ARG A O 1
ATOM 1873 N N . TYR A 1 234 ? -6.110 5.539 7.140 1.00 91.62 234 TYR A N 1
ATOM 1874 C CA . TYR A 1 234 ? -7.537 5.693 6.929 1.00 91.62 234 TYR A CA 1
ATOM 1875 C C . TYR A 1 234 ? -8.329 4.445 7.336 1.00 91.62 234 TYR A C 1
ATOM 1877 O O . TYR A 1 234 ? -9.329 4.563 8.050 1.00 91.62 234 TYR A O 1
ATOM 1885 N N . SER A 1 235 ? -7.832 3.253 6.990 1.00 90.62 235 SER A N 1
ATOM 1886 C CA . SER A 1 235 ? -8.423 1.979 7.421 1.00 90.62 235 SER A CA 1
ATOM 1887 C C . SER A 1 235 ? -8.539 1.890 8.949 1.00 90.62 235 SER A C 1
ATOM 1889 O O . SER A 1 235 ? -9.589 1.534 9.492 1.00 90.62 235 SER A O 1
ATOM 1891 N N . CYS A 1 236 ? -7.492 2.323 9.654 1.00 89.50 236 CYS A N 1
ATOM 1892 C CA . CYS A 1 236 ? -7.428 2.361 11.109 1.00 89.50 236 CYS A CA 1
ATOM 1893 C C . CYS A 1 236 ? -8.403 3.381 11.717 1.00 89.50 236 CYS A C 1
ATOM 1895 O O . CYS A 1 236 ? -9.026 3.097 12.739 1.00 89.50 236 CYS A O 1
ATOM 1897 N N . LEU A 1 237 ? -8.575 4.552 11.096 1.00 88.50 237 LEU A N 1
ATOM 1898 C CA . LEU A 1 237 ? -9.532 5.569 11.548 1.00 88.50 237 LEU A CA 1
ATOM 1899 C C . LEU A 1 237 ? -10.986 5.109 11.389 1.00 88.50 237 LEU A C 1
ATOM 1901 O O . LEU A 1 237 ? -11.818 5.396 12.257 1.00 88.50 237 LEU A O 1
ATOM 1905 N N . ILE A 1 238 ? -11.308 4.380 10.317 1.00 86.44 238 ILE A N 1
ATOM 1906 C CA . ILE A 1 238 ? -12.647 3.799 10.150 1.00 86.44 238 ILE A CA 1
ATOM 1907 C C . ILE A 1 238 ? -12.880 2.693 11.181 1.00 86.44 238 ILE A C 1
ATOM 1909 O O . ILE A 1 238 ? -13.931 2.662 11.828 1.00 86.44 238 ILE A O 1
ATOM 1913 N N . TYR A 1 239 ? -11.883 1.834 11.398 1.00 84.88 239 TYR A N 1
ATOM 1914 C CA . TYR A 1 239 ? -11.940 0.812 12.438 1.00 84.88 239 TYR A CA 1
ATOM 1915 C C . TYR A 1 239 ? -12.139 1.431 13.836 1.00 84.88 239 TYR A C 1
ATOM 1917 O O . TYR A 1 239 ? -13.046 1.041 14.569 1.00 84.88 239 TYR A O 1
ATOM 1925 N N . ARG A 1 240 ? -11.389 2.484 14.184 1.00 83.44 240 ARG A N 1
ATOM 1926 C CA . ARG A 1 240 ? -11.579 3.221 15.444 1.00 83.44 240 ARG A CA 1
ATOM 1927 C C . ARG A 1 240 ? -13.001 3.764 15.580 1.00 83.44 240 ARG A C 1
ATOM 1929 O O . ARG A 1 240 ? -13.587 3.698 16.657 1.00 83.44 240 ARG A O 1
ATOM 1936 N N . ARG A 1 241 ? -13.585 4.275 14.495 1.00 78.56 241 ARG A N 1
ATOM 1937 C CA . ARG A 1 241 ? -14.973 4.758 14.499 1.00 78.56 241 ARG A CA 1
ATOM 1938 C C . ARG A 1 241 ? -15.970 3.642 14.822 1.00 78.56 241 ARG A C 1
ATOM 1940 O O . ARG A 1 241 ? -16.935 3.894 15.537 1.00 78.56 241 ARG A O 1
ATOM 1947 N N . MET A 1 242 ? -15.730 2.417 14.353 1.00 73.00 242 MET A N 1
ATOM 1948 C CA . MET A 1 242 ? -16.556 1.253 14.701 1.00 73.00 242 MET A CA 1
ATOM 1949 C C . MET A 1 242 ? -16.534 0.942 16.206 1.00 73.00 242 MET A C 1
ATOM 1951 O O . MET A 1 242 ? -17.582 0.581 16.756 1.00 73.00 242 MET A O 1
ATOM 1955 N N . LEU A 1 243 ? -15.399 1.135 16.883 1.00 72.69 243 LEU A N 1
ATOM 1956 C CA . LEU A 1 243 ? -15.306 0.957 18.337 1.00 72.69 243 LEU A CA 1
ATOM 1957 C C . LEU A 1 243 ? -16.168 1.966 19.107 1.00 72.69 243 LEU A C 1
ATOM 1959 O O . LEU A 1 243 ? -16.762 1.607 20.123 1.00 72.69 243 LEU A O 1
ATOM 1963 N N . LEU A 1 244 ? -16.277 3.194 18.590 1.00 73.56 244 LEU A N 1
ATOM 1964 C CA . LEU A 1 244 ? -17.015 4.297 19.215 1.00 73.56 244 LEU A CA 1
ATOM 1965 C C . LEU A 1 244 ? -18.531 4.254 18.964 1.00 73.56 244 LEU A C 1
ATOM 1967 O O . LEU A 1 244 ? -19.291 4.855 19.719 1.00 73.56 244 LEU A O 1
ATOM 1971 N N . LEU A 1 245 ? -18.994 3.583 17.905 1.00 69.19 245 LEU A N 1
ATOM 1972 C CA . LEU A 1 245 ? -20.419 3.540 17.569 1.00 69.19 245 LEU A CA 1
ATOM 1973 C C . LEU A 1 245 ? -21.171 2.510 18.437 1.00 69.19 245 LEU A C 1
ATOM 1975 O O . LEU A 1 245 ? -20.780 1.334 18.467 1.00 69.19 245 LEU A O 1
ATOM 1979 N N . PRO A 1 246 ? -22.286 2.899 19.091 1.00 59.81 246 PRO A N 1
ATOM 1980 C CA . PRO A 1 246 ? -23.112 1.962 19.842 1.00 59.81 246 PRO A CA 1
ATOM 1981 C C . PRO A 1 246 ? -23.711 0.906 18.905 1.00 59.81 246 PRO A C 1
ATOM 1983 O O . PRO A 1 246 ? -24.069 1.171 17.754 1.00 59.81 246 PRO A O 1
ATOM 1986 N N . VAL A 1 247 ? -23.807 -0.331 19.389 1.00 57.31 247 VAL A N 1
ATOM 1987 C CA . VAL A 1 247 ? -24.428 -1.429 18.642 1.00 57.31 247 VAL A CA 1
ATOM 1988 C C . VAL A 1 247 ? -25.934 -1.165 18.593 1.00 57.31 247 VAL A C 1
ATOM 1990 O O . VAL A 1 247 ? -26.614 -1.327 19.601 1.00 57.31 247 VAL A O 1
ATOM 1993 N N . ARG A 1 248 ? -26.476 -0.795 17.421 1.00 45.84 248 ARG A N 1
ATOM 1994 C CA . ARG A 1 248 ? -27.935 -0.749 17.204 1.00 45.84 248 ARG A CA 1
ATOM 1995 C C . ARG A 1 248 ? -28.545 -2.086 17.648 1.00 45.84 248 ARG A C 1
ATOM 1997 O O . ARG A 1 248 ? -28.188 -3.125 17.083 1.00 45.84 248 ARG A O 1
ATOM 2004 N N . GLY A 1 249 ? -29.414 -2.032 18.660 1.00 47.28 249 GLY A N 1
ATOM 2005 C CA . GLY A 1 249 ? -30.156 -3.176 19.203 1.00 47.28 249 GLY A CA 1
ATOM 2006 C C . GLY A 1 249 ? -29.654 -3.750 20.533 1.00 47.28 249 GLY A C 1
ATOM 2007 O O . GLY A 1 249 ? -30.316 -4.629 21.071 1.00 47.28 249 GLY A O 1
ATOM 2008 N N . LYS A 1 250 ? -28.537 -3.272 21.098 1.00 41.66 250 LYS A N 1
ATOM 2009 C CA . LYS A 1 250 ? -28.225 -3.510 22.517 1.00 41.66 250 LYS A CA 1
ATOM 2010 C C . LYS A 1 250 ? -28.500 -2.209 23.263 1.00 41.66 250 LYS A C 1
ATOM 2012 O O . LYS A 1 250 ? -27.953 -1.176 22.882 1.00 41.66 250 LYS A O 1
ATOM 2017 N N . GLY A 1 251 ? -29.386 -2.258 24.260 1.00 37.41 251 GLY A N 1
ATOM 2018 C CA . GLY A 1 251 ? -29.592 -1.162 25.209 1.00 37.41 251 GLY A CA 1
ATOM 2019 C C . GLY A 1 251 ? -28.277 -0.754 25.892 1.00 37.41 251 GLY A C 1
ATOM 2020 O O . GLY A 1 251 ? -27.234 -1.354 25.606 1.00 37.41 251 GLY A O 1
ATOM 2021 N N . PRO A 1 252 ? -28.290 0.275 26.758 1.00 33.94 252 PRO A N 1
ATOM 2022 C CA . PRO A 1 252 ? -27.092 0.692 27.479 1.00 33.94 252 PRO A CA 1
ATOM 2023 C C . PRO A 1 252 ? -26.432 -0.543 28.097 1.00 33.94 252 PRO A C 1
ATOM 2025 O O . PRO A 1 252 ? -27.075 -1.315 28.801 1.00 33.94 252 PRO A O 1
ATOM 2028 N N . VAL A 1 253 ? -25.169 -0.780 27.737 1.00 45.06 253 VAL A N 1
ATOM 2029 C CA . VAL A 1 253 ? -24.376 -1.835 28.361 1.00 45.06 253 VAL A CA 1
ATOM 2030 C C . VAL A 1 253 ? -24.176 -1.365 29.790 1.00 45.06 253 VAL A C 1
ATOM 2032 O O . VAL A 1 253 ? -23.424 -0.416 30.012 1.00 45.06 253 VAL A O 1
ATOM 2035 N N . GLU A 1 254 ? -24.913 -1.966 30.724 1.00 35.38 254 GLU A N 1
ATOM 2036 C CA . GLU A 1 254 ? -24.673 -1.772 32.147 1.00 35.38 254 GLU A CA 1
ATOM 2037 C C . GLU A 1 254 ? -23.179 -1.990 32.418 1.00 35.38 254 GLU A C 1
ATOM 2039 O O . GLU A 1 254 ? -22.584 -2.929 31.868 1.00 35.38 254 GLU A O 1
ATOM 2044 N N . PRO A 1 255 ? -22.540 -1.124 33.220 1.00 35.16 255 PRO A N 1
ATOM 2045 C CA . PRO A 1 255 ? -21.205 -1.418 33.697 1.00 35.16 255 PRO A CA 1
ATOM 2046 C C . PRO A 1 255 ? -21.273 -2.756 34.434 1.00 35.16 255 PRO A C 1
ATOM 2048 O O . PRO A 1 255 ? -22.074 -2.934 35.351 1.00 35.16 255 PRO A O 1
ATOM 2051 N N . LEU A 1 256 ? -20.454 -3.712 33.995 1.00 36.09 256 LEU A N 1
ATOM 2052 C CA . LEU A 1 256 ? -20.211 -4.947 34.728 1.00 36.09 256 LEU A CA 1
ATOM 2053 C C . LEU A 1 256 ? -19.613 -4.559 36.083 1.00 36.09 256 LEU A C 1
ATOM 2055 O O . LEU A 1 256 ? -18.411 -4.354 36.214 1.00 36.09 256 LEU A O 1
ATOM 2059 N N . ASN A 1 257 ? -20.484 -4.418 37.079 1.00 37.41 257 ASN A N 1
ATOM 2060 C CA . ASN A 1 257 ? -20.111 -4.436 38.480 1.00 37.41 257 ASN A CA 1
ATOM 2061 C C . ASN A 1 257 ? -19.553 -5.829 38.783 1.00 37.41 257 ASN A C 1
ATOM 2063 O O . ASN A 1 257 ? -20.335 -6.779 38.893 1.00 37.41 257 ASN A O 1
ATOM 2067 N N . ARG A 1 258 ? -18.224 -5.934 38.889 1.00 34.47 258 ARG A N 1
ATOM 2068 C CA . ARG A 1 258 ? -17.459 -6.673 39.914 1.00 34.47 258 ARG A CA 1
ATOM 2069 C C . ARG A 1 258 ? -15.979 -6.713 39.558 1.00 34.47 258 ARG A C 1
ATOM 2071 O O . ARG A 1 258 ? -15.652 -7.154 38.436 1.00 34.47 258 ARG A O 1
#

Foldseek 3Di:
DDPDLVLLLPLQPFPPSVVSVVLLVVLLVLLLCCVVPPQFDPDCVQQVVVVVVCVVPVVVVVVDDPVPRPADPRNVSRVVSVVVSVLVLVLSLLVSLLRRLQRLQVPPPVQHRDDPVVLVVLSVVVSVVCVVVVVVVVVVCVVPVVVCLQCVLLVLLQSNQSSSPPPDSVVSSVLLCVQCVVVSVVSSVSLVVLVVVLVVQLVVLVVVCVVPVSSSSSSNSNSVSSSSSSSSSSSNVSSSVSVVDDDPPDDPPPPPDD

Radius of gyration: 21.81 Å; chains: 1; bounding box: 51×38×77 Å

Secondary structure (DSSP, 8-state):
----HHHHH-TT-STTHHHHHHHHHHHHHHHHHHHHS-SS----HHHHHHHHHHHH-TTGGGT--GGGS---HHHHHHHHHHHHHHHHHHHHHHHHHHHHHHHHHTT-TTSPPPPHHHHHHHHHHHHHHHHHHHHHHHHHHHH-HHHHHHHHHHHTTHHHHHHH--S-HHHHHHHHHHHHGGGHHHHHHHHHHHHHHHHHHHHHHHHHHTT-HHHHHHHHHHHHHHHHHHHHHHHHHHHHHHHHS--TT---------